Protein AF-X1G349-F1 (afdb_monomer)

Nearest PDB structures (f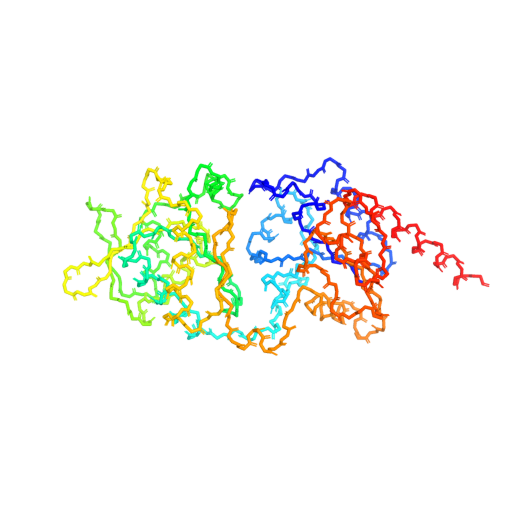oldseek):
  2rav-assembly1_A  TM=6.362E-01  e=3.712E-08  Bacteroides thetaiotaomicron VPI-5482
  1ymq-assembly1_A  TM=6.116E-01  e=2.722E-08  Bacteroides thetaiotaomicron VPI-5482
  5gvx-assembly1_A  TM=6.116E-01  e=2.538E-07  Mycobacterium tuberculosis H37Rv
  5dx9-assembly1_A  TM=6.068E-01  e=4.645E-05  Cryptococcus neoformans
  2i54-assembly1_A  TM=5.111E-01  e=1.949E-05  Leishmania mexicana

Secondary structure (DSSP, 8-state):
-EEE-SBTTTB-TT-TT--BPTTHHHHHHHHHTSTT--EEEE-SS-HHHHHHIIIIIS--TTSEEEEGGGTEEEETTEEEESSPP-HHHHHHHHHHHHHHHHHHT--EEEE-SS-SSEEEEEE--STT-GGGTSTTTTTTPPPHHHHHHHHHTTS--EEETTTTEEEE--SHHHHHHHHHIIIIISTT--BEEEEPGGG-EEEE--TT------HHHHHHHHHHHHHHHT-EEEEETTTEEEEE-HHHHHTT--HHHHHHHHHHHHTTT----EEEEESSGGGS-S-GGGEEEEEBTTSHHHHHHHHTT--B--BSSHHHHHHHHHHHHHHHHHHHT-

Sequence (338 aa):
VVGLDVNGPIVACDDAGLMPFPGAIESIENLMNTDGIEVTLMTGWDLSTMGFFKRNKLKLPQIGIVGEYGMVYERAGNFRYLYPYREEERLEFMYGVLKVSAEMDVKVAFQGNYSPGSGAIYAEGDEHGQLLSHALVKDRRPTMKQLYEAAAEKSDIELTEDEGKIIFENKPENLKGLAEALFKTHPLISVRVKKEDDGKLSMYIDPNDKPDFDFEKVKEFAKLAGEQIGRKALPYEDHGVDLISKEAEEGNYSKDAGLREYGKDAFANKPFISAIVGDKGSDIPKTIKETIMFPLRDSDAERIADEKSIPSVPVNDVRDFALALAEAHRIKAQQNAL

Foldseek 3Di:
DEEEEQDQFFADVLQLQSAGDPCLLVLQVLQCPFPPGAAAYFYLFAPVLVCCCCCPRSVNNQHKYQYNQLQWIDHPNDIDGVADDDLVLLLLLVLLLLVLLQVLQWKWAWTYQGHSQKIFIQRDADPSACLCSRNLNPVPADFLVVLCVQQVVQADWDAPPVVRKIKAASDSSHVNSNSCSRRPVRHSQIKGWHQDPPRIIIIHRPPVPHHPAAQVNLVVSQVSSCVRSVFRWDADRNGGIMTGHPCNVVVPRGSQVSVVVVVCVVVVNDDAAYEYEEQAPRRAHPDLPRYEYAYEPPGNNVVVCVVVVRHYDYDNHSNRVSVVVSVVSVVVVVVVVD

Radius of gyration: 20.91 Å; Cα contacts (8 Å, |Δi|>4): 714; chains: 1; bounding box: 52×37×70 Å

Organism: NCBI:txid412755

pLDDT: mean 87.37, std 9.56, range [40.56, 97.44]

Solvent-accessible surface area (backbone atoms only — not comparable to full-atom values): 17441 Å² total; per-residue (Å²): 54,37,32,35,25,48,54,48,36,34,17,55,75,85,44,49,60,53,58,65,45,91,60,34,55,62,27,50,51,52,39,57,71,36,89,93,47,46,52,26,42,32,33,66,54,30,57,67,60,50,54,46,41,29,51,70,61,60,62,41,74,79,55,26,38,21,17,47,38,11,26,31,35,38,52,94,91,42,79,47,64,73,44,77,72,45,70,66,58,40,42,52,49,50,52,38,47,53,51,47,24,29,74,69,70,35,44,39,15,47,40,42,58,72,37,51,44,43,37,36,29,36,44,53,21,38,97,71,49,44,58,67,56,16,64,73,30,44,100,55,72,74,53,61,66,57,50,45,62,56,12,49,83,50,22,73,62,47,75,42,77,94,77,53,34,40,40,32,57,92,44,68,64,33,38,50,8,46,48,47,18,37,37,65,77,42,43,53,52,52,32,35,31,38,76,43,84,93,76,27,35,34,36,31,65,60,91,74,69,76,55,85,27,46,63,65,53,35,43,52,49,24,50,53,40,16,67,73,59,65,24,54,51,47,61,45,80,75,61,14,28,38,37,31,30,61,64,40,62,72,66,62,61,25,36,53,55,24,47,48,56,52,34,33,62,74,49,73,69,48,93,74,55,39,37,37,37,27,31,43,68,76,59,58,63,85,56,62,93,52,38,44,38,30,18,24,62,98,24,55,21,35,55,52,28,60,78,67,70,47,71,64,51,75,25,82,33,45,43,58,47,28,53,53,51,49,51,52,50,52,53,52,53,53,63,73,74,108

Mean predicted aligned error: 5.74 Å

Structure (mmCIF, N/CA/C/O backbone):
data_AF-X1G349-F1
#
_entry.id   AF-X1G349-F1
#
loop_
_atom_site.group_PDB
_atom_site.id
_atom_site.type_symbol
_atom_site.label_atom_id
_atom_site.label_alt_id
_atom_site.label_comp_id
_atom_site.label_asym_id
_atom_site.label_entity_id
_atom_site.label_seq_id
_atom_site.pdbx_PDB_ins_code
_atom_site.Cartn_x
_atom_site.Cartn_y
_atom_site.Cartn_z
_atom_site.occupancy
_atom_site.B_iso_or_equiv
_atom_site.auth_seq_id
_atom_site.auth_comp_id
_atom_site.auth_asym_id
_atom_site.auth_atom_id
_atom_site.pdbx_PDB_model_num
ATOM 1 N N . VAL A 1 1 ? 8.949 -5.512 -19.153 1.00 94.25 1 VAL A N 1
ATOM 2 C CA . VAL A 1 1 ? 8.113 -4.795 -18.160 1.00 94.25 1 VAL A CA 1
ATOM 3 C C . VAL A 1 1 ? 9.024 -4.019 -17.225 1.00 94.25 1 VAL A C 1
ATOM 5 O O . VAL A 1 1 ? 10.116 -4.495 -16.939 1.00 94.25 1 VAL A O 1
ATOM 8 N N . VAL A 1 2 ? 8.610 -2.837 -16.788 1.00 95.31 2 VAL A N 1
ATOM 9 C CA . VAL A 1 2 ? 9.359 -1.948 -15.899 1.00 95.31 2 VAL A CA 1
ATOM 10 C C . VAL A 1 2 ? 8.547 -1.723 -14.631 1.00 95.31 2 VAL A C 1
ATOM 12 O O . VAL A 1 2 ? 7.436 -1.203 -14.716 1.00 95.31 2 VAL A O 1
ATOM 15 N N . GLY A 1 3 ? 9.094 -2.112 -13.482 1.00 96.00 3 GLY A N 1
ATOM 16 C CA . GLY A 1 3 ? 8.551 -1.816 -12.161 1.00 96.00 3 GLY A CA 1
ATOM 17 C C . GLY A 1 3 ? 9.315 -0.665 -11.524 1.00 96.00 3 GLY A C 1
ATOM 18 O O . GLY A 1 3 ? 10.524 -0.763 -11.322 1.00 96.00 3 GLY A O 1
ATOM 19 N N . LEU A 1 4 ? 8.610 0.422 -11.228 1.00 95.75 4 LEU A N 1
ATOM 20 C CA . LEU A 1 4 ? 9.174 1.600 -10.581 1.00 95.75 4 LEU A CA 1
ATOM 21 C C . LEU A 1 4 ? 8.728 1.633 -9.124 1.00 95.75 4 LEU A C 1
ATOM 23 O O . LEU A 1 4 ? 7.533 1.830 -8.874 1.00 95.75 4 LEU A O 1
ATOM 27 N N . ASP A 1 5 ? 9.652 1.469 -8.176 1.00 93.75 5 ASP A N 1
ATOM 28 C CA . ASP A 1 5 ? 9.341 1.874 -6.809 1.00 93.75 5 ASP A CA 1
ATOM 29 C C . ASP A 1 5 ? 9.088 3.386 -6.748 1.00 93.75 5 ASP A C 1
ATOM 31 O O . ASP A 1 5 ? 9.531 4.165 -7.599 1.00 93.75 5 ASP A O 1
ATOM 35 N N . VAL A 1 6 ? 8.268 3.782 -5.783 1.00 92.50 6 VAL A N 1
ATOM 36 C CA . VAL A 1 6 ? 7.785 5.151 -5.649 1.00 92.50 6 VAL A CA 1
ATOM 37 C C . VAL A 1 6 ? 8.718 5.942 -4.743 1.00 92.50 6 VAL A C 1
ATOM 39 O O 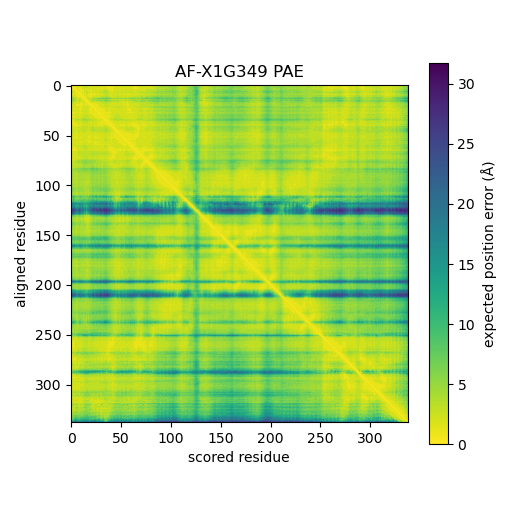. VAL A 1 6 ? 9.181 7.010 -5.152 1.00 92.50 6 VAL A O 1
ATOM 42 N N . ASN A 1 7 ? 9.006 5.422 -3.548 1.00 88.81 7 ASN A N 1
ATOM 43 C CA . ASN A 1 7 ? 9.795 6.105 -2.530 1.00 88.81 7 ASN A CA 1
ATOM 44 C C . ASN A 1 7 ? 11.278 5.938 -2.839 1.00 88.81 7 ASN A C 1
ATOM 46 O O . ASN A 1 7 ? 11.783 4.832 -2.903 1.00 88.81 7 ASN A O 1
ATOM 50 N N . GLY A 1 8 ? 11.981 7.046 -3.030 1.00 89.56 8 GLY A N 1
ATOM 51 C CA . GLY A 1 8 ? 13.362 7.065 -3.488 1.00 89.56 8 GLY A CA 1
ATOM 52 C C . GLY A 1 8 ? 13.464 7.350 -4.990 1.00 89.56 8 GLY A C 1
ATOM 53 O O . GLY A 1 8 ? 14.020 8.386 -5.340 1.00 89.56 8 GLY A O 1
ATOM 54 N N . PRO A 1 9 ? 12.963 6.497 -5.912 1.00 91.81 9 PRO A N 1
ATOM 55 C CA . PRO A 1 9 ? 13.156 6.743 -7.342 1.00 91.81 9 PRO A CA 1
ATOM 56 C C . PRO A 1 9 ? 12.318 7.886 -7.916 1.00 91.81 9 PRO A C 1
ATOM 58 O O . PRO A 1 9 ? 12.778 8.575 -8.828 1.00 91.81 9 PRO A O 1
ATOM 61 N N . ILE A 1 10 ? 11.084 8.070 -7.435 1.00 95.25 10 ILE A N 1
ATOM 62 C CA . ILE A 1 10 ? 10.134 9.045 -7.994 1.00 95.25 10 ILE A CA 1
ATOM 63 C C . ILE A 1 10 ? 9.889 10.198 -7.020 1.00 95.25 10 ILE A C 1
ATOM 65 O O . ILE A 1 10 ? 9.842 11.350 -7.452 1.00 95.25 10 ILE A O 1
ATOM 69 N N . VAL A 1 11 ? 9.710 9.891 -5.736 1.00 92.38 11 VAL A N 1
ATOM 70 C CA . VAL A 1 11 ? 9.469 10.854 -4.648 1.00 92.38 11 VAL A CA 1
ATOM 71 C C . VAL A 1 11 ? 10.521 10.666 -3.556 1.00 92.38 11 VAL A C 1
ATOM 73 O O . VAL A 1 11 ? 11.130 9.603 -3.481 1.00 92.38 11 VAL A O 1
ATOM 76 N N . ALA A 1 12 ? 10.732 11.649 -2.682 1.00 88.00 12 ALA A N 1
ATOM 77 C CA . ALA A 1 12 ? 11.616 11.454 -1.530 1.00 88.00 12 ALA A CA 1
ATOM 78 C C . ALA A 1 12 ? 11.055 10.383 -0.572 1.00 88.00 12 ALA A C 1
ATOM 80 O O . ALA A 1 12 ? 9.838 10.234 -0.441 1.00 88.00 12 ALA A O 1
ATOM 81 N N . CYS A 1 13 ? 11.929 9.615 0.085 1.00 81.19 13 CYS A N 1
ATOM 82 C CA . CYS A 1 13 ? 11.510 8.512 0.958 1.00 81.19 13 CYS A CA 1
ATOM 83 C C . CYS A 1 13 ? 10.630 8.979 2.133 1.00 81.19 13 CYS A C 1
ATOM 85 O O . CYS A 1 13 ? 9.753 8.237 2.556 1.00 81.19 13 CYS A O 1
ATOM 87 N N . ASP A 1 14 ? 10.825 10.209 2.608 1.00 76.62 14 ASP A N 1
ATOM 88 C CA . ASP A 1 14 ? 10.124 10.840 3.732 1.00 76.62 14 ASP A CA 1
ATOM 89 C C . ASP A 1 14 ? 8.955 11.758 3.312 1.00 76.62 14 ASP A C 1
ATOM 91 O O . ASP A 1 14 ? 8.317 12.393 4.157 1.00 76.62 14 ASP A O 1
ATOM 95 N N . ASP A 1 15 ? 8.642 11.840 2.013 1.00 83.31 15 ASP A N 1
ATOM 96 C CA . ASP A 1 15 ? 7.586 12.716 1.506 1.00 83.31 15 ASP A CA 1
ATOM 97 C C . ASP A 1 15 ? 6.218 12.020 1.453 1.00 83.31 15 ASP A C 1
ATOM 99 O O . ASP A 1 15 ? 5.786 11.481 0.427 1.00 83.31 15 ASP A O 1
ATOM 103 N N . ALA A 1 16 ? 5.469 12.123 2.553 1.00 79.88 16 ALA A N 1
ATOM 104 C CA . ALA A 1 16 ? 4.082 11.658 2.630 1.00 79.88 16 ALA A CA 1
ATOM 105 C C . ALA A 1 16 ? 3.130 12.407 1.669 1.00 79.88 16 ALA A C 1
ATOM 107 O O . ALA A 1 16 ? 2.034 11.931 1.346 1.00 79.88 16 ALA A O 1
ATOM 108 N N . GLY A 1 17 ? 3.539 13.582 1.182 1.00 84.19 17 GLY A N 1
ATOM 109 C CA . GLY A 1 17 ? 2.826 14.358 0.175 1.00 84.19 17 GLY A CA 1
ATOM 110 C C . GLY A 1 17 ? 2.932 13.779 -1.238 1.00 84.19 17 GLY A C 1
ATOM 111 O O . GLY A 1 17 ? 2.169 14.220 -2.114 1.00 84.19 17 GLY A O 1
ATOM 112 N N . LEU A 1 18 ? 3.816 12.797 -1.457 1.00 88.88 18 LEU A N 1
ATOM 113 C CA . LEU A 1 18 ? 4.072 12.129 -2.733 1.00 88.88 18 LEU A CA 1
ATOM 114 C C . LEU A 1 18 ? 4.323 13.135 -3.866 1.00 88.88 18 LEU A C 1
ATOM 116 O O . LEU A 1 18 ? 3.605 13.149 -4.872 1.00 88.88 18 LEU A O 1
ATOM 120 N N . MET A 1 19 ? 5.279 14.042 -3.677 1.00 93.06 19 MET A N 1
ATOM 121 C CA . MET A 1 19 ? 5.694 15.021 -4.673 1.00 93.06 19 MET A CA 1
ATOM 122 C C . MET A 1 19 ? 6.806 14.435 -5.556 1.00 93.06 19 MET A C 1
ATOM 124 O O . MET A 1 19 ? 7.900 14.162 -5.064 1.00 93.06 19 MET A O 1
ATOM 128 N N . PRO A 1 20 ? 6.564 14.243 -6.866 1.00 95.25 20 PRO A N 1
ATOM 129 C CA . PRO A 1 20 ? 7.594 13.741 -7.766 1.00 95.25 20 PRO A CA 1
ATOM 130 C C . PRO A 1 20 ? 8.777 14.704 -7.884 1.00 95.25 20 PRO A C 1
ATOM 132 O O . PRO A 1 20 ? 8.589 15.925 -7.912 1.00 95.25 20 PRO A O 1
ATOM 135 N N . PHE A 1 21 ? 9.986 14.164 -8.037 1.00 94.69 21 PHE A N 1
ATOM 136 C CA . PHE A 1 21 ? 11.151 14.970 -8.384 1.00 94.69 21 PHE A CA 1
ATOM 137 C C . PHE A 1 21 ? 10.962 15.682 -9.734 1.00 94.69 21 PHE A C 1
ATOM 139 O O . PHE A 1 21 ? 10.314 15.144 -10.640 1.00 94.69 21 PHE A O 1
ATOM 146 N N . PRO A 1 22 ? 11.560 16.873 -9.929 1.00 94.31 22 PRO A N 1
ATOM 147 C CA . PRO A 1 22 ? 11.523 17.555 -11.219 1.00 94.31 22 PRO A CA 1
ATOM 148 C C . PRO A 1 22 ? 12.045 16.665 -12.356 1.00 94.31 22 PRO A C 1
ATOM 150 O O . PRO A 1 22 ? 13.159 16.145 -12.272 1.00 94.31 22 PRO A O 1
ATOM 153 N N . GLY A 1 23 ? 11.269 16.515 -13.432 1.00 94.19 23 GLY A N 1
ATOM 154 C CA . GLY A 1 23 ? 11.619 15.676 -14.584 1.00 94.19 23 GLY A CA 1
ATOM 155 C C . GLY A 1 23 ? 11.178 14.210 -14.477 1.00 94.19 23 GLY A C 1
ATOM 156 O O . GLY A 1 23 ? 11.262 13.487 -15.466 1.00 94.19 23 GLY A O 1
ATOM 157 N N . ALA A 1 24 ? 10.719 13.745 -13.307 1.00 95.00 24 ALA A N 1
ATOM 158 C CA . ALA A 1 24 ? 10.319 12.349 -13.119 1.00 95.00 24 ALA A CA 1
ATOM 159 C C . ALA A 1 24 ? 9.122 11.966 -14.004 1.00 95.00 24 ALA A C 1
ATOM 161 O O . ALA A 1 24 ? 9.108 10.888 -14.595 1.00 95.00 24 ALA A O 1
ATOM 162 N N . ILE A 1 25 ? 8.133 12.858 -14.124 1.00 96.25 25 ILE A N 1
ATOM 163 C CA . ILE A 1 25 ? 6.916 12.615 -14.909 1.00 96.25 25 ILE A CA 1
ATOM 164 C C . ILE A 1 25 ? 7.274 12.470 -16.389 1.00 96.25 25 ILE A C 1
ATOM 166 O O . ILE A 1 25 ? 6.911 11.475 -17.009 1.00 96.25 25 ILE A O 1
ATOM 170 N N . GLU A 1 26 ? 8.056 13.406 -16.924 1.00 95.38 26 GLU A N 1
ATOM 171 C CA . GLU A 1 26 ? 8.492 13.430 -18.319 1.00 95.38 26 GLU A CA 1
ATOM 172 C C . GLU A 1 26 ? 9.323 12.186 -18.673 1.00 95.38 26 GLU A C 1
ATOM 174 O O . GLU A 1 26 ? 9.178 11.603 -19.749 1.00 95.38 26 GLU A O 1
ATOM 179 N N . SER A 1 27 ? 10.175 11.733 -17.750 1.00 94.31 27 SER A N 1
ATOM 180 C CA . SER A 1 27 ? 10.956 10.505 -17.910 1.00 94.31 27 SER A CA 1
ATOM 181 C C . SER A 1 27 ? 10.088 9.244 -17.931 1.00 94.31 27 SER A C 1
ATOM 183 O O . SER A 1 27 ? 10.317 8.357 -18.758 1.00 94.31 27 SER A O 1
ATOM 185 N N . ILE A 1 28 ? 9.075 9.162 -17.064 1.00 95.50 28 ILE A N 1
ATOM 186 C CA . ILE A 1 28 ? 8.127 8.041 -17.044 1.00 95.50 28 ILE A CA 1
ATOM 187 C C . ILE A 1 28 ? 7.275 8.041 -18.319 1.00 95.50 28 ILE A C 1
ATOM 189 O O . ILE A 1 28 ? 7.119 6.994 -18.947 1.00 95.50 28 ILE A O 1
ATOM 193 N N . GLU A 1 29 ? 6.779 9.202 -18.752 1.00 94.94 29 GLU A N 1
ATOM 194 C CA . GLU A 1 29 ? 6.048 9.349 -20.017 1.00 94.94 29 GLU A CA 1
ATOM 195 C C . GLU A 1 29 ? 6.878 8.879 -21.212 1.00 94.94 29 GLU A C 1
ATOM 197 O O . GLU A 1 29 ? 6.376 8.147 -22.066 1.00 94.94 29 GLU A O 1
ATOM 202 N N . ASN A 1 30 ? 8.161 9.245 -21.264 1.00 92.50 30 ASN A N 1
ATOM 203 C CA . ASN A 1 30 ? 9.062 8.801 -22.323 1.00 92.50 30 ASN A CA 1
ATOM 204 C C . ASN A 1 30 ? 9.200 7.267 -22.368 1.00 92.50 30 ASN A C 1
ATOM 206 O O . ASN A 1 30 ? 9.139 6.672 -23.446 1.00 92.50 30 ASN A O 1
ATOM 210 N N . LEU A 1 31 ? 9.324 6.610 -21.209 1.00 92.62 31 LEU A N 1
ATOM 211 C CA . LEU A 1 31 ? 9.345 5.145 -21.137 1.00 92.62 31 LEU A CA 1
ATOM 212 C C . LEU A 1 31 ? 8.036 4.525 -21.625 1.00 92.62 31 LEU A C 1
ATOM 214 O O . LEU A 1 31 ? 8.063 3.565 -22.387 1.00 92.62 31 LEU A O 1
ATOM 218 N N . MET A 1 32 ? 6.898 5.076 -21.202 1.00 93.12 32 MET A N 1
ATOM 219 C CA . MET A 1 32 ? 5.576 4.582 -21.593 1.00 93.12 32 MET A CA 1
ATOM 220 C C . MET A 1 32 ? 5.306 4.734 -23.092 1.00 93.12 32 MET A C 1
ATOM 222 O O . MET A 1 32 ? 4.576 3.931 -23.664 1.00 93.12 32 MET A O 1
ATOM 226 N N . ASN A 1 33 ? 5.901 5.743 -23.730 1.00 91.88 33 ASN A N 1
ATOM 227 C CA . ASN A 1 33 ? 5.790 5.982 -25.168 1.00 91.88 33 ASN A CA 1
ATOM 228 C C . ASN A 1 33 ? 6.810 5.183 -26.002 1.00 91.88 33 ASN A C 1
ATOM 230 O O . ASN A 1 33 ? 6.837 5.319 -27.224 1.00 91.88 33 ASN A O 1
ATOM 234 N N . THR A 1 34 ? 7.662 4.370 -25.371 1.00 90.69 34 THR A N 1
ATOM 235 C CA . THR A 1 34 ? 8.626 3.524 -26.081 1.00 90.69 34 THR A CA 1
ATOM 236 C C . THR A 1 34 ? 7.990 2.179 -26.437 1.00 90.69 34 THR A C 1
ATOM 238 O O . THR A 1 34 ? 7.624 1.399 -25.557 1.00 90.69 34 THR A O 1
ATOM 241 N N . ASP A 1 35 ? 7.901 1.882 -27.736 1.00 89.12 35 ASP A N 1
ATOM 242 C CA . ASP A 1 35 ? 7.336 0.627 -28.242 1.00 89.12 35 ASP A CA 1
ATOM 243 C C . ASP A 1 35 ? 7.996 -0.606 -27.607 1.00 89.12 35 ASP A C 1
ATOM 245 O O . ASP A 1 35 ? 9.215 -0.770 -27.635 1.00 89.12 35 ASP A O 1
ATOM 249 N N . GLY A 1 36 ? 7.170 -1.513 -27.079 1.00 89.38 36 GLY A N 1
ATOM 250 C CA . GLY A 1 36 ? 7.628 -2.745 -26.428 1.00 89.38 36 GLY A CA 1
ATOM 251 C C . GLY A 1 36 ? 7.935 -2.604 -24.934 1.00 89.38 36 GLY A C 1
ATOM 252 O O . GLY A 1 36 ? 8.233 -3.611 -24.285 1.00 89.38 36 GLY A O 1
ATOM 253 N N . ILE A 1 37 ? 7.807 -1.401 -24.366 1.00 92.94 37 ILE A N 1
ATOM 254 C CA . ILE A 1 37 ? 7.935 -1.159 -22.928 1.00 92.94 37 ILE A CA 1
ATOM 255 C C . ILE A 1 37 ? 6.552 -1.033 -22.289 1.00 92.94 37 ILE A C 1
ATOM 257 O O . ILE A 1 37 ? 5.669 -0.332 -22.764 1.00 92.94 37 ILE A O 1
ATOM 261 N N . GLU A 1 38 ? 6.385 -1.724 -21.167 1.00 95.31 38 GLU A N 1
ATOM 262 C CA . GLU A 1 38 ? 5.204 -1.655 -20.309 1.00 95.31 38 GLU A CA 1
ATOM 263 C C . GLU A 1 38 ? 5.673 -1.215 -18.927 1.00 95.31 38 GLU A C 1
ATOM 265 O O . GLU A 1 38 ? 6.565 -1.859 -18.364 1.00 95.31 38 GLU A O 1
ATOM 270 N N . VAL A 1 39 ? 5.107 -0.123 -18.411 1.00 96.06 39 VAL A N 1
ATOM 271 C CA . VAL A 1 39 ? 5.539 0.533 -17.168 1.00 96.06 39 VAL A CA 1
ATOM 272 C C . VAL A 1 39 ? 4.453 0.404 -16.104 1.00 96.06 39 VAL A C 1
ATOM 274 O O . VAL A 1 39 ? 3.273 0.642 -16.366 1.00 96.06 39 VAL A O 1
ATOM 277 N N . THR A 1 40 ? 4.861 0.058 -14.889 1.00 97.44 40 THR A N 1
ATOM 278 C CA . THR A 1 40 ? 3.999 0.005 -13.710 1.00 97.44 40 THR A CA 1
ATOM 279 C C . THR A 1 40 ? 4.701 0.634 -12.515 1.00 97.44 40 THR A C 1
ATOM 281 O O . THR A 1 40 ? 5.916 0.507 -12.355 1.00 97.44 40 THR A O 1
ATOM 284 N N . LEU A 1 41 ? 3.926 1.271 -11.640 1.00 97.19 41 LEU A N 1
ATOM 285 C CA . LEU A 1 41 ? 4.365 1.507 -10.267 1.00 97.19 41 LEU A CA 1
ATOM 286 C C . LEU A 1 41 ? 4.468 0.155 -9.556 1.00 97.19 41 LEU A C 1
ATOM 288 O O . LEU A 1 41 ? 3.672 -0.743 -9.838 1.00 97.19 41 LEU A O 1
ATOM 292 N N . MET A 1 42 ? 5.435 -0.009 -8.665 1.00 94.56 42 MET A N 1
ATOM 293 C CA . MET A 1 42 ? 5.693 -1.258 -7.959 1.00 94.56 42 MET A CA 1
ATOM 294 C C . MET A 1 42 ? 6.047 -0.952 -6.507 1.00 94.56 42 MET A C 1
ATOM 296 O O . MET A 1 42 ? 7.156 -0.532 -6.231 1.00 94.56 42 MET A O 1
ATOM 300 N N . THR A 1 43 ? 5.118 -1.146 -5.574 1.00 90.50 43 THR A N 1
ATOM 301 C CA . THR A 1 43 ? 5.249 -0.593 -4.219 1.00 90.50 43 THR A CA 1
ATOM 302 C C . THR A 1 43 ? 4.653 -1.496 -3.134 1.00 90.50 43 THR A C 1
ATOM 304 O O . THR A 1 43 ? 3.876 -2.413 -3.409 1.00 90.50 43 THR A O 1
ATOM 307 N N . GLY A 1 44 ? 5.043 -1.249 -1.879 1.00 86.38 44 GLY A N 1
ATOM 308 C CA . GLY A 1 44 ? 4.396 -1.826 -0.695 1.00 86.38 44 GLY A CA 1
ATOM 309 C C . GLY A 1 44 ? 3.048 -1.169 -0.383 1.00 86.38 44 GLY A C 1
ATOM 310 O O . GLY A 1 44 ? 2.196 -1.784 0.247 1.00 86.38 44 GLY A O 1
ATOM 311 N N . TRP A 1 45 ? 2.829 0.045 -0.888 1.00 86.94 45 TRP A N 1
ATOM 312 C CA . TRP A 1 45 ? 1.651 0.849 -0.594 1.00 86.94 45 TRP A CA 1
ATOM 313 C C . TRP A 1 45 ? 0.363 0.270 -1.183 1.00 86.94 45 TRP A C 1
ATOM 315 O O . TRP A 1 45 ? 0.362 -0.480 -2.167 1.00 86.94 45 TRP A O 1
ATOM 325 N N . ASP A 1 46 ? -0.759 0.677 -0.594 1.00 86.88 46 ASP A N 1
ATOM 326 C CA . ASP A 1 46 ? -2.094 0.304 -1.039 1.00 86.88 46 ASP A CA 1
ATOM 327 C C . ASP A 1 46 ? -2.470 0.925 -2.399 1.00 86.88 46 ASP A C 1
ATOM 329 O O . ASP A 1 46 ? -1.990 1.988 -2.818 1.00 86.88 46 ASP A O 1
ATOM 333 N N . LEU A 1 47 ? -3.403 0.272 -3.093 1.00 89.56 47 LEU A N 1
ATOM 334 C CA . LEU A 1 47 ? -3.808 0.678 -4.442 1.00 89.56 47 LEU A CA 1
ATOM 335 C C . LEU A 1 47 ? -4.639 1.965 -4.469 1.00 89.56 47 LEU A C 1
ATOM 337 O O . LEU A 1 47 ? -4.702 2.614 -5.515 1.00 89.56 47 LEU A O 1
ATOM 341 N N . SER A 1 48 ? -5.272 2.366 -3.362 1.00 89.31 48 SER A N 1
ATOM 342 C CA . SER A 1 48 ? -6.013 3.633 -3.318 1.00 89.31 48 SER A CA 1
ATOM 343 C C . SER A 1 48 ? -5.043 4.807 -3.312 1.00 89.31 48 SER A C 1
ATOM 345 O O . SER A 1 48 ? -5.244 5.760 -4.074 1.00 89.31 48 SER A O 1
ATOM 347 N N . THR A 1 49 ? -3.958 4.711 -2.539 1.00 90.06 49 THR A N 1
ATOM 348 C CA . THR A 1 49 ? -2.893 5.716 -2.548 1.00 90.06 49 THR A CA 1
ATOM 349 C C . THR A 1 49 ? -2.252 5.781 -3.923 1.00 90.06 49 THR A C 1
ATOM 351 O O . THR A 1 49 ? -2.168 6.862 -4.509 1.00 90.06 49 THR A O 1
ATOM 354 N N . MET A 1 50 ? -1.891 4.640 -4.508 1.00 93.31 50 MET A N 1
ATOM 355 C CA . MET A 1 50 ? -1.274 4.626 -5.836 1.00 93.31 50 MET A CA 1
ATOM 356 C C . MET A 1 50 ? -2.220 5.105 -6.938 1.00 93.31 50 MET A C 1
ATOM 358 O O . MET A 1 50 ? -1.813 5.842 -7.838 1.00 93.31 50 MET A O 1
ATOM 362 N N . GLY A 1 51 ? -3.510 4.785 -6.834 1.00 93.25 51 GLY A N 1
ATOM 363 C CA . GLY A 1 51 ? -4.547 5.316 -7.709 1.00 93.25 51 GLY A CA 1
ATOM 364 C C . GLY A 1 51 ? -4.658 6.839 -7.619 1.00 93.25 51 GLY A C 1
ATOM 365 O O . GLY A 1 51 ? -4.789 7.515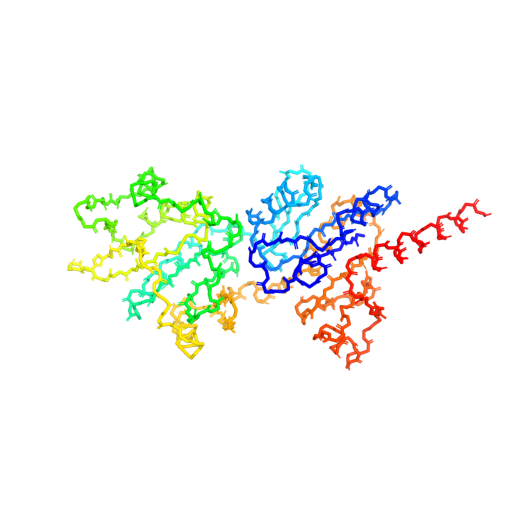 -8.644 1.00 93.25 51 GLY A O 1
ATOM 366 N N . PHE A 1 52 ? -4.584 7.402 -6.411 1.00 92.69 52 PHE A N 1
ATOM 367 C CA . PHE A 1 52 ? -4.530 8.848 -6.216 1.00 92.69 52 PHE A CA 1
ATOM 368 C C . PHE A 1 52 ? -3.248 9.449 -6.798 1.00 92.69 52 PHE A C 1
ATOM 370 O O . PHE A 1 52 ? -3.340 10.416 -7.559 1.00 92.69 52 PHE A O 1
ATOM 377 N N . PHE A 1 53 ? -2.090 8.867 -6.487 1.00 94.69 53 PHE A N 1
ATOM 378 C CA . PHE A 1 53 ? -0.778 9.320 -6.938 1.00 94.69 53 PHE A CA 1
ATOM 379 C C . PHE A 1 53 ? -0.717 9.394 -8.466 1.00 94.69 53 PHE A C 1
ATOM 381 O O . PHE A 1 53 ? -0.466 10.468 -9.020 1.00 94.69 53 PHE A O 1
ATOM 388 N N . LYS A 1 54 ? -1.082 8.313 -9.170 1.00 95.50 54 LYS A N 1
ATOM 389 C CA . LYS A 1 54 ? -1.035 8.310 -10.636 1.00 95.50 54 LYS A CA 1
ATOM 390 C C . LYS A 1 54 ? -1.988 9.315 -11.281 1.00 95.50 54 LYS A C 1
ATOM 392 O O . LYS A 1 54 ? -1.631 9.938 -12.273 1.00 95.50 54 LYS A O 1
ATOM 397 N N . ARG A 1 55 ? -3.183 9.528 -10.713 1.00 95.19 55 ARG A N 1
ATOM 398 C CA . ARG A 1 55 ? -4.185 10.454 -11.277 1.00 95.19 55 ARG A CA 1
ATOM 399 C C . ARG A 1 55 ? -3.893 11.923 -10.978 1.00 95.19 55 ARG A C 1
ATOM 401 O O . ARG A 1 55 ? -4.167 12.770 -11.819 1.00 95.19 55 ARG A O 1
ATOM 408 N N . ASN A 1 56 ? -3.373 12.230 -9.791 1.00 94.00 56 ASN A N 1
ATOM 409 C CA . ASN A 1 56 ? -3.314 13.606 -9.287 1.00 94.00 56 ASN A CA 1
ATOM 410 C C . ASN A 1 56 ? -1.893 14.167 -9.216 1.00 94.00 56 ASN A C 1
ATOM 412 O O . ASN A 1 56 ? -1.716 15.370 -9.394 1.00 94.00 56 ASN A O 1
ATOM 416 N N . LYS A 1 57 ? -0.896 13.317 -8.945 1.00 94.75 57 LYS A N 1
ATOM 417 C CA . LYS A 1 57 ? 0.502 13.730 -8.778 1.00 94.75 57 LYS A CA 1
ATOM 418 C C . LYS A 1 57 ? 1.292 13.505 -10.060 1.00 94.75 57 LYS A C 1
ATOM 420 O O . LYS A 1 57 ? 1.832 14.464 -10.594 1.00 94.75 57 LYS A O 1
ATOM 425 N N . LEU A 1 58 ? 1.264 12.284 -10.600 1.00 95.69 58 LEU A N 1
ATOM 426 C CA . LEU A 1 58 ? 1.898 11.984 -11.889 1.00 95.69 58 LEU A CA 1
ATOM 427 C C . LEU A 1 58 ? 1.071 12.470 -13.082 1.00 95.69 58 LEU A C 1
ATOM 429 O O . LEU A 1 58 ? 1.637 12.821 -14.104 1.00 95.69 58 LEU A O 1
ATOM 433 N N . LYS A 1 59 ? -0.264 12.496 -12.954 1.00 96.00 59 LYS A N 1
ATOM 434 C CA . LYS A 1 59 ? -1.211 12.753 -14.060 1.00 96.00 59 LYS A CA 1
ATOM 435 C C . LYS A 1 59 ? -1.075 11.755 -15.224 1.00 96.00 59 LYS A C 1
ATOM 437 O O . LYS A 1 59 ? -1.373 12.081 -16.366 1.00 96.00 59 LYS A O 1
ATOM 442 N N . LEU A 1 60 ? -0.714 10.514 -14.896 1.00 95.19 60 LEU A N 1
ATOM 443 C CA . LEU A 1 60 ? -0.566 9.375 -15.805 1.00 95.19 60 LEU A CA 1
ATOM 444 C C . LEU A 1 60 ? -1.579 8.281 -15.438 1.00 95.19 60 LEU A C 1
ATOM 446 O O . LEU A 1 60 ? -1.204 7.253 -14.876 1.00 95.19 60 LEU A O 1
ATOM 450 N N . PRO A 1 61 ? -2.889 8.469 -15.687 1.00 94.75 61 PRO A N 1
ATOM 451 C CA . PRO A 1 61 ? -3.917 7.511 -15.266 1.00 94.75 61 PRO A CA 1
ATOM 452 C C . PRO A 1 61 ? -3.747 6.105 -15.867 1.00 94.75 61 PRO A C 1
ATOM 454 O O . PRO A 1 61 ? -4.264 5.137 -15.307 1.00 94.75 61 PRO A O 1
ATOM 457 N N . GLN A 1 62 ? -3.029 5.993 -16.982 1.00 93.56 62 GLN A N 1
ATOM 458 C CA . GLN A 1 62 ? -2.798 4.769 -17.738 1.00 93.56 62 GLN A CA 1
ATOM 459 C C . GLN A 1 62 ? -1.621 3.919 -17.230 1.00 93.56 62 GLN A C 1
ATOM 461 O O . GLN A 1 62 ? -1.508 2.773 -17.653 1.00 93.56 62 GLN A O 1
ATOM 466 N N . ILE A 1 63 ? -0.771 4.432 -16.326 1.00 95.50 63 ILE A N 1
ATOM 467 C CA . ILE A 1 63 ? 0.297 3.618 -15.721 1.00 95.50 63 ILE A CA 1
ATOM 468 C C . ILE A 1 63 ? -0.307 2.503 -14.855 1.00 95.50 63 ILE A C 1
ATOM 470 O O . ILE A 1 63 ? -1.284 2.733 -14.126 1.00 95.50 63 ILE A O 1
ATOM 474 N N . GLY A 1 64 ? 0.261 1.299 -14.951 1.00 96.88 64 GLY A N 1
ATOM 475 C CA . GLY A 1 64 ? -0.118 0.167 -14.108 1.00 96.88 64 GLY A CA 1
ATOM 476 C C . GLY A 1 64 ? 0.281 0.368 -12.647 1.00 96.88 64 GLY A C 1
ATOM 477 O O . GLY A 1 64 ? 1.089 1.245 -12.320 1.00 96.88 64 GLY A O 1
ATOM 478 N N . ILE A 1 65 ? -0.282 -0.455 -11.764 1.00 97.31 65 ILE A N 1
ATOM 479 C CA . ILE A 1 65 ? 0.096 -0.497 -10.348 1.00 97.31 65 ILE A CA 1
ATOM 480 C C . ILE A 1 65 ? 0.284 -1.953 -9.936 1.00 97.31 65 ILE A C 1
ATOM 482 O O . ILE A 1 65 ? -0.632 -2.749 -10.080 1.00 97.31 65 ILE A O 1
ATOM 486 N N . VAL A 1 66 ? 1.426 -2.280 -9.347 1.00 95.94 66 VAL A N 1
ATOM 487 C CA . VAL A 1 66 ? 1.662 -3.478 -8.541 1.00 95.94 66 VAL A CA 1
ATOM 488 C C . VAL A 1 66 ? 1.811 -2.978 -7.109 1.00 95.94 66 VAL A C 1
ATOM 490 O O . VAL A 1 66 ? 2.765 -2.265 -6.806 1.00 95.94 66 VAL A O 1
ATOM 493 N N . GLY A 1 67 ? 0.846 -3.277 -6.245 1.00 92.12 67 GLY A N 1
ATOM 494 C CA . GLY A 1 67 ? 0.804 -2.732 -4.886 1.00 92.12 67 GLY A CA 1
ATOM 495 C C . GLY A 1 67 ? 0.697 -3.814 -3.823 1.00 92.12 67 GLY A C 1
ATOM 496 O O . GLY A 1 67 ? 0.644 -5.006 -4.138 1.00 92.12 67 GLY A O 1
ATOM 497 N N . GLU A 1 68 ? 0.673 -3.384 -2.562 1.00 89.31 68 GLU A N 1
ATOM 498 C CA . GLU A 1 68 ? 0.500 -4.252 -1.390 1.00 89.31 68 GLU A CA 1
ATOM 499 C C . GLU A 1 68 ? 1.486 -5.431 -1.417 1.00 89.31 68 GLU A C 1
ATOM 501 O O . GLU A 1 68 ? 1.112 -6.603 -1.377 1.00 89.31 68 GLU A O 1
ATOM 506 N N . TYR A 1 69 ? 2.771 -5.105 -1.588 1.00 87.25 69 TYR A N 1
ATOM 507 C CA . TYR A 1 69 ? 3.877 -6.065 -1.687 1.00 87.25 69 TYR A CA 1
ATOM 508 C C . TYR A 1 69 ? 3.762 -7.059 -2.854 1.00 87.25 69 TYR A C 1
ATOM 510 O O . TYR A 1 69 ? 4.326 -8.154 -2.814 1.00 87.25 69 TYR A O 1
ATOM 518 N N . GLY A 1 70 ? 3.061 -6.667 -3.920 1.00 90.94 70 GLY A N 1
ATOM 519 C CA . GLY A 1 70 ? 2.855 -7.481 -5.117 1.00 90.94 70 GLY A CA 1
ATOM 520 C C . GLY A 1 70 ? 1.742 -8.517 -4.985 1.00 90.94 70 GLY A C 1
ATOM 521 O O . GLY A 1 70 ? 1.656 -9.423 -5.808 1.00 90.94 70 GLY A O 1
ATOM 522 N N . MET A 1 71 ? 0.880 -8.398 -3.974 1.00 91.69 71 MET A N 1
ATOM 523 C CA . MET A 1 71 ? -0.266 -9.293 -3.789 1.00 91.69 71 MET A CA 1
ATOM 524 C C . MET A 1 71 ? -1.428 -8.990 -4.738 1.00 91.69 71 MET A C 1
ATOM 526 O O . MET A 1 71 ? -2.287 -9.843 -4.967 1.00 91.69 71 MET A O 1
ATOM 530 N N . VAL A 1 72 ? -1.462 -7.786 -5.301 1.00 92.94 72 VAL A N 1
ATOM 531 C CA . VAL A 1 72 ? -2.499 -7.330 -6.223 1.00 92.94 72 VAL A CA 1
ATOM 532 C C . VAL A 1 72 ? -1.885 -6.365 -7.233 1.00 92.94 72 VAL A C 1
ATOM 534 O O . VAL A 1 72 ? -0.969 -5.599 -6.918 1.00 92.94 72 VAL A O 1
ATOM 537 N N . TYR A 1 73 ? -2.391 -6.395 -8.462 1.00 95.50 73 TYR A N 1
ATOM 538 C CA . TYR A 1 73 ? -2.057 -5.394 -9.466 1.00 95.50 73 TYR A CA 1
ATOM 539 C C . TYR A 1 73 ? -3.286 -4.879 -10.203 1.00 95.50 73 TYR A C 1
ATOM 541 O O . TYR A 1 73 ? -4.317 -5.545 -10.299 1.00 95.50 73 TYR A O 1
ATOM 549 N N . GLU A 1 74 ? -3.159 -3.673 -10.739 1.00 95.62 74 GLU A N 1
ATOM 550 C CA . GLU A 1 74 ? -4.119 -3.036 -11.621 1.00 95.62 74 GLU A CA 1
ATOM 551 C C . GLU A 1 74 ? -3.485 -2.805 -12.991 1.00 95.62 74 GLU A C 1
ATOM 553 O O . GLU A 1 74 ? -2.398 -2.230 -13.104 1.00 95.62 74 GLU A O 1
ATOM 558 N N . ARG A 1 75 ? -4.188 -3.245 -14.039 1.00 94.62 75 ARG A N 1
ATOM 559 C CA . ARG A 1 75 ? -3.831 -2.979 -15.433 1.00 94.62 75 ARG A CA 1
ATOM 560 C C . ARG A 1 75 ? -5.075 -2.627 -16.235 1.00 94.62 75 ARG A C 1
ATOM 562 O O . ARG A 1 75 ? -6.046 -3.386 -16.255 1.00 94.62 75 ARG A O 1
ATOM 569 N N . ALA A 1 76 ? -5.019 -1.508 -16.956 1.00 89.69 76 ALA A N 1
ATOM 570 C CA . ALA A 1 76 ? -6.103 -1.036 -17.819 1.00 89.69 76 ALA A CA 1
ATOM 571 C C . ALA A 1 76 ? -7.466 -0.965 -17.094 1.00 89.69 76 ALA A C 1
ATOM 573 O O . ALA A 1 76 ? -8.495 -1.356 -17.643 1.00 89.69 76 ALA A O 1
ATOM 574 N N . GLY A 1 77 ? -7.462 -0.513 -15.838 1.00 88.69 77 GLY A N 1
ATOM 575 C CA . GLY A 1 77 ? -8.642 -0.386 -14.985 1.00 88.69 77 GLY A CA 1
ATOM 576 C C . GLY A 1 77 ? -9.123 -1.689 -14.344 1.00 88.69 77 GLY A C 1
ATOM 577 O O . GLY A 1 77 ? -10.115 -1.661 -13.620 1.00 88.69 77 GLY A O 1
ATOM 578 N N . ASN A 1 78 ? -8.452 -2.820 -14.584 1.00 91.94 78 ASN A N 1
ATOM 579 C CA . ASN A 1 78 ? -8.842 -4.119 -14.041 1.00 91.94 78 ASN A CA 1
ATOM 580 C C . ASN A 1 78 ? -7.900 -4.548 -12.918 1.00 91.94 78 ASN A C 1
ATOM 582 O O . ASN A 1 78 ? -6.685 -4.597 -13.110 1.00 91.94 78 ASN A O 1
ATOM 586 N N . PHE A 1 79 ? -8.480 -4.912 -11.775 1.00 91.94 79 PHE A N 1
ATOM 587 C CA . PHE A 1 79 ? -7.752 -5.441 -10.626 1.00 91.94 79 PHE A CA 1
ATOM 588 C C . PHE A 1 79 ? -7.593 -6.954 -10.732 1.00 91.94 79 PHE A C 1
ATOM 590 O O . PHE A 1 79 ? -8.540 -7.669 -11.071 1.00 91.94 79 PHE A O 1
ATOM 597 N N . ARG A 1 80 ? -6.399 -7.445 -10.410 1.00 93.25 80 ARG A N 1
ATOM 598 C CA . ARG A 1 80 ? -6.072 -8.868 -10.371 1.00 93.25 80 ARG A CA 1
ATOM 599 C C . ARG A 1 80 ? -5.352 -9.204 -9.081 1.00 93.25 80 ARG A C 1
ATOM 601 O O . ARG A 1 80 ? -4.395 -8.542 -8.691 1.00 93.25 80 ARG A O 1
ATOM 608 N N . TYR A 1 81 ? -5.838 -10.253 -8.439 1.00 92.06 81 TYR A N 1
ATOM 609 C CA . TYR A 1 81 ? -5.402 -10.699 -7.127 1.00 92.06 81 TYR A CA 1
ATOM 610 C C . TYR A 1 81 ? -4.463 -11.888 -7.302 1.00 92.06 81 TYR A C 1
ATOM 612 O O . TYR A 1 81 ? -4.886 -12.926 -7.809 1.00 92.06 81 TYR A O 1
ATOM 620 N N . LEU A 1 82 ? -3.200 -11.732 -6.903 1.00 91.31 82 LEU A N 1
ATOM 621 C CA . LEU A 1 82 ? -2.297 -12.873 -6.737 1.00 91.31 82 LEU A CA 1
ATOM 622 C C . LEU A 1 82 ? -2.593 -13.550 -5.404 1.00 91.31 82 LEU A C 1
ATOM 624 O O . LEU A 1 82 ? -2.703 -14.770 -5.350 1.00 91.31 82 LEU A O 1
ATOM 628 N N . TYR A 1 83 ? -2.752 -12.749 -4.348 1.00 91.12 83 TYR A N 1
ATOM 629 C CA . TYR A 1 83 ? -3.260 -13.227 -3.072 1.00 91.12 83 TYR A CA 1
ATOM 630 C C . TYR A 1 83 ? -4.793 -13.159 -3.084 1.00 91.12 83 TYR A C 1
ATOM 632 O O . TYR A 1 83 ? -5.345 -12.066 -3.255 1.00 91.12 83 TYR A O 1
ATOM 640 N N . PRO A 1 84 ? -5.506 -14.286 -2.928 1.00 87.44 84 PRO A N 1
ATOM 641 C CA . PRO A 1 84 ? -6.956 -14.311 -3.053 1.00 87.44 84 PRO A CA 1
ATOM 642 C C . PRO A 1 84 ? -7.625 -13.458 -1.971 1.00 87.44 84 PRO A C 1
ATOM 644 O O . PRO A 1 84 ? -7.310 -13.553 -0.785 1.00 87.44 84 PRO A O 1
ATOM 647 N N . TYR A 1 85 ? -8.592 -12.634 -2.377 1.00 87.31 85 TYR A N 1
ATOM 648 C CA . TYR A 1 85 ? -9.372 -11.844 -1.431 1.00 87.31 85 TYR A CA 1
ATOM 649 C C . TYR A 1 85 ? -10.322 -12.734 -0.620 1.00 87.31 85 TYR A C 1
ATOM 651 O O . TYR A 1 85 ? -11.211 -13.379 -1.180 1.00 87.31 85 TYR A O 1
ATOM 659 N N . ARG A 1 86 ? -10.163 -12.713 0.706 1.00 89.50 86 ARG A N 1
ATOM 660 C CA . ARG A 1 86 ? -11.052 -13.350 1.684 1.00 89.50 86 ARG A CA 1
ATOM 661 C C . ARG A 1 86 ? -11.586 -12.295 2.652 1.00 89.50 86 ARG A C 1
ATOM 663 O O . ARG A 1 86 ? -10.812 -11.661 3.365 1.00 89.50 86 ARG A O 1
ATOM 670 N N . GLU A 1 87 ? -12.906 -12.094 2.665 1.00 89.56 87 GLU A N 1
ATOM 671 C CA . GLU A 1 87 ? -13.551 -11.103 3.545 1.00 89.56 87 GLU A CA 1
ATOM 672 C C . GLU A 1 87 ? -13.341 -11.460 5.023 1.00 89.56 87 GLU A C 1
ATOM 674 O O . GLU A 1 87 ? -12.951 -10.597 5.801 1.00 89.56 87 GLU A O 1
ATOM 679 N N . GLU A 1 88 ? -13.505 -12.733 5.388 1.00 90.81 88 GLU A N 1
ATOM 680 C CA . GLU A 1 88 ? -13.305 -13.235 6.757 1.00 90.81 88 GLU A CA 1
ATOM 681 C C . GLU A 1 88 ? -11.913 -12.886 7.296 1.00 90.81 88 GLU A C 1
ATOM 683 O O . GLU A 1 88 ? -11.797 -12.298 8.365 1.00 90.81 88 GLU A O 1
ATOM 688 N N . GLU A 1 89 ? -10.867 -13.120 6.500 1.00 90.38 89 GLU A N 1
ATOM 689 C CA . GLU A 1 89 ? -9.481 -12.809 6.866 1.00 90.38 89 GLU A CA 1
ATOM 690 C C . GLU A 1 89 ? -9.269 -11.306 7.141 1.00 90.38 89 GLU A C 1
ATOM 692 O O . GLU A 1 89 ? -8.522 -10.929 8.046 1.00 90.38 89 GLU A O 1
ATOM 697 N N . ARG A 1 90 ? -9.946 -10.426 6.388 1.00 89.44 90 ARG A N 1
ATOM 698 C CA . ARG A 1 90 ? -9.918 -8.974 6.636 1.00 89.44 90 ARG A CA 1
ATOM 699 C C . ARG A 1 90 ? -10.616 -8.614 7.945 1.00 89.44 90 ARG A C 1
ATOM 701 O O . ARG A 1 90 ? -10.126 -7.751 8.672 1.00 89.44 90 ARG A O 1
ATOM 708 N N . LEU A 1 91 ? -11.763 -9.231 8.223 1.00 91.56 91 LEU A N 1
ATOM 709 C CA . LEU A 1 91 ? -12.528 -8.957 9.439 1.00 91.56 91 LEU A CA 1
ATOM 710 C C . LEU A 1 91 ? -11.799 -9.472 10.681 1.00 91.56 91 LEU A C 1
ATOM 712 O O . LEU A 1 91 ? -11.762 -8.764 11.680 1.00 91.56 91 LEU A O 1
ATOM 716 N N . GLU A 1 92 ? -11.162 -10.641 10.610 1.00 90.06 92 GLU A N 1
ATOM 717 C CA . GLU A 1 92 ? -10.307 -11.173 11.679 1.00 90.06 92 GLU A CA 1
ATOM 718 C C . GLU A 1 92 ? -9.102 -10.268 11.949 1.00 90.06 92 GLU A C 1
ATOM 720 O O . GLU A 1 92 ? -8.788 -9.969 13.104 1.00 90.06 92 GLU A O 1
ATOM 725 N N . PHE A 1 93 ? -8.461 -9.779 10.882 1.00 90.25 93 PHE A N 1
ATOM 726 C CA . PHE A 1 93 ? -7.387 -8.800 10.993 1.00 90.25 93 PHE A CA 1
ATOM 727 C C . PHE A 1 93 ? -7.865 -7.537 11.718 1.00 90.25 93 PHE A C 1
ATOM 729 O O . PHE A 1 93 ? -7.302 -7.162 12.744 1.00 90.25 93 PHE A O 1
ATOM 736 N N . MET A 1 94 ? -8.947 -6.919 11.241 1.00 91.31 94 MET A N 1
ATOM 737 C CA . MET A 1 94 ? -9.504 -5.714 11.853 1.00 91.31 94 MET A CA 1
ATOM 738 C C . MET A 1 94 ? -9.938 -5.944 13.307 1.00 91.31 94 MET A C 1
ATOM 740 O O . MET A 1 94 ? -9.624 -5.126 14.168 1.00 91.31 94 MET A O 1
ATOM 744 N N . TYR A 1 95 ? -10.603 -7.067 13.594 1.00 92.12 95 TYR A N 1
ATOM 745 C CA . TYR A 1 95 ? -11.017 -7.464 14.941 1.00 92.12 95 TYR A CA 1
ATOM 746 C C . TYR A 1 95 ? -9.836 -7.448 15.915 1.00 92.12 95 TYR A C 1
ATOM 748 O O . TYR A 1 95 ? -9.914 -6.831 16.983 1.00 92.12 95 TYR A O 1
ATOM 756 N N . GLY A 1 96 ? -8.748 -8.131 15.546 1.00 90.81 96 GLY A N 1
ATOM 757 C CA . GLY A 1 96 ? -7.579 -8.275 16.403 1.00 90.81 96 GLY A CA 1
ATOM 758 C C . GLY A 1 96 ? -6.821 -6.962 16.568 1.00 90.81 96 GLY A C 1
ATOM 759 O O . GLY A 1 96 ? -6.438 -6.624 17.685 1.00 90.81 96 GLY A O 1
ATOM 760 N N . VAL A 1 97 ? -6.695 -6.176 15.496 1.00 91.06 97 VAL A N 1
ATOM 761 C CA . VAL A 1 97 ? -6.077 -4.844 15.550 1.00 91.06 97 VAL A CA 1
ATOM 762 C C . VAL A 1 97 ? -6.837 -3.927 16.495 1.00 91.06 97 VAL A C 1
ATOM 764 O O . VAL A 1 97 ? -6.244 -3.437 17.447 1.00 91.06 97 VAL A O 1
ATOM 767 N N . LEU A 1 98 ? -8.148 -3.743 16.300 1.00 91.88 98 LEU A N 1
ATOM 768 C CA . LEU A 1 98 ? -8.945 -2.839 17.137 1.00 91.88 98 LEU A CA 1
ATOM 769 C C . LEU A 1 98 ? -8.926 -3.253 18.612 1.00 91.88 98 LEU A C 1
ATOM 771 O O . LEU A 1 98 ? -8.896 -2.397 19.497 1.00 91.88 98 LEU A O 1
ATOM 775 N N . LYS A 1 99 ? -8.913 -4.562 18.885 1.00 91.75 99 LYS A N 1
ATOM 776 C CA . LYS A 1 99 ? -8.808 -5.091 20.246 1.00 91.75 99 LYS A CA 1
ATOM 777 C C . LYS A 1 99 ? -7.471 -4.724 20.894 1.00 91.75 99 LYS A C 1
ATOM 779 O O . LYS A 1 99 ? -7.472 -4.220 22.016 1.00 91.75 99 LYS A O 1
ATOM 784 N N . VAL A 1 100 ? -6.355 -4.952 20.201 1.00 91.12 100 VAL A N 1
ATOM 785 C CA . VAL A 1 100 ? -5.011 -4.629 20.707 1.00 91.12 100 VAL A CA 1
ATOM 786 C C . VAL A 1 100 ? -4.834 -3.116 20.847 1.00 91.12 100 VAL A C 1
ATOM 788 O O . VAL A 1 100 ? -4.338 -2.649 21.870 1.00 91.12 100 VAL A O 1
ATOM 791 N N . SER A 1 101 ? -5.327 -2.335 19.884 1.00 89.00 101 SER A N 1
ATOM 792 C CA . SER A 1 101 ? -5.348 -0.871 19.953 1.00 89.00 101 SER A CA 1
ATOM 793 C C . SER A 1 101 ? -6.090 -0.366 21.187 1.00 89.00 101 SER A C 1
ATOM 795 O O . SER A 1 101 ? -5.593 0.530 21.861 1.00 89.00 101 SER A O 1
ATOM 797 N N . ALA A 1 102 ? -7.232 -0.970 21.530 1.00 91.00 102 ALA A N 1
ATOM 798 C CA . ALA A 1 102 ? -7.980 -0.620 22.735 1.00 91.00 102 ALA A CA 1
ATOM 799 C C . ALA A 1 102 ? -7.275 -1.036 24.036 1.00 91.00 102 ALA A C 1
ATOM 801 O O . ALA A 1 102 ? -7.452 -0.388 25.064 1.00 91.00 102 ALA A O 1
ATOM 802 N N . GLU A 1 103 ? -6.499 -2.122 24.018 1.00 89.62 103 GLU A N 1
ATOM 803 C CA . GLU A 1 103 ? -5.717 -2.593 25.171 1.00 89.62 103 GLU A CA 1
ATOM 804 C C . GLU A 1 103 ? -4.509 -1.706 25.464 1.00 89.62 103 GLU A C 1
ATOM 806 O O . GLU A 1 103 ? -4.149 -1.531 26.627 1.00 89.62 103 GLU A O 1
ATOM 811 N N . MET A 1 104 ? -3.911 -1.141 24.419 1.00 86.50 104 MET A N 1
ATOM 812 C CA . MET A 1 104 ? -2.693 -0.340 24.508 1.00 86.50 104 MET A CA 1
ATOM 813 C C . MET A 1 104 ? -2.939 1.177 24.391 1.00 86.50 104 MET A C 1
ATOM 815 O O . MET A 1 104 ? -1.982 1.944 24.445 1.00 86.50 104 MET A O 1
ATOM 819 N N . ASP A 1 105 ? -4.196 1.609 24.227 1.00 83.94 105 ASP A N 1
ATOM 820 C CA . ASP A 1 105 ? -4.600 3.005 23.957 1.00 83.94 105 ASP A CA 1
ATOM 821 C C . ASP A 1 105 ? -3.876 3.621 22.740 1.00 83.94 105 ASP A C 1
ATOM 823 O O . ASP A 1 105 ? -3.414 4.767 22.741 1.00 83.94 105 ASP A O 1
ATOM 827 N N . VAL A 1 106 ? -3.771 2.828 21.669 1.00 81.50 106 VAL A N 1
ATOM 828 C CA . VAL A 1 106 ? -3.024 3.175 20.451 1.00 81.50 106 VAL A CA 1
ATOM 829 C C . VAL A 1 106 ? -3.966 3.641 19.362 1.00 81.50 106 VAL A C 1
ATOM 831 O O . VAL A 1 106 ? -5.007 3.035 19.100 1.00 81.50 106 VAL A O 1
ATOM 834 N N . LYS A 1 107 ? -3.567 4.720 18.693 1.00 82.50 107 LYS A N 1
ATOM 835 C CA . LYS A 1 107 ? -4.239 5.207 17.496 1.00 82.50 107 LYS A CA 1
ATOM 836 C C . LYS A 1 107 ? -3.747 4.412 16.288 1.00 82.50 107 LYS A C 1
ATOM 838 O O . LYS A 1 107 ? -2.542 4.274 16.100 1.00 82.50 107 LYS A O 1
ATOM 843 N N . VAL A 1 108 ? -4.669 3.912 15.473 1.00 85.31 108 VAL A N 1
ATOM 844 C CA . VAL A 1 108 ? -4.347 3.081 14.307 1.00 85.31 108 VAL A CA 1
ATOM 845 C C . VAL A 1 108 ? -5.023 3.598 13.051 1.00 85.31 108 VAL A C 1
ATOM 847 O O . VAL A 1 108 ? -6.174 4.028 13.099 1.00 85.31 108 VAL A O 1
ATOM 850 N N . ALA A 1 109 ? -4.327 3.526 11.921 1.00 87.50 109 ALA A N 1
ATOM 851 C CA . ALA A 1 109 ? -4.925 3.685 10.601 1.00 87.50 109 ALA A CA 1
ATOM 852 C C . ALA A 1 109 ? -4.632 2.455 9.748 1.00 87.50 109 ALA A C 1
ATOM 854 O O . ALA A 1 109 ? -3.513 1.945 9.748 1.00 87.50 109 ALA A O 1
ATOM 855 N N . PHE A 1 110 ? -5.641 1.990 9.020 1.00 87.88 110 PHE A N 1
ATOM 856 C CA . PHE A 1 110 ? -5.535 0.794 8.200 1.00 87.88 110 PHE A CA 1
ATOM 857 C C . PHE A 1 110 ? -5.026 1.123 6.794 1.00 87.88 110 PHE A C 1
ATOM 859 O O . PHE A 1 110 ? -5.561 2.007 6.120 1.00 87.88 110 PHE A O 1
ATOM 866 N N . GLN A 1 111 ? -4.029 0.363 6.348 1.00 83.06 111 GLN A N 1
ATOM 867 C CA . GLN A 1 111 ? -3.486 0.364 4.997 1.00 83.06 111 GLN A CA 1
ATOM 868 C C . GLN A 1 111 ? -3.516 -1.066 4.430 1.00 83.06 111 GLN A C 1
ATOM 870 O O . GLN A 1 111 ? -3.193 -2.031 5.122 1.00 83.06 111 GLN A O 1
ATOM 875 N N . GLY A 1 112 ? -3.922 -1.212 3.166 1.00 79.31 112 GLY A N 1
ATOM 876 C CA . GLY A 1 112 ? -4.112 -2.516 2.510 1.00 79.31 112 GLY A CA 1
ATOM 877 C C . GLY A 1 112 ? -5.566 -2.701 2.087 1.00 79.31 112 GLY A C 1
ATOM 878 O O . GLY A 1 112 ? -6.374 -3.342 2.759 1.00 79.31 112 GLY A O 1
ATOM 879 N N . ASN A 1 113 ? -5.934 -2.078 0.970 1.00 79.81 113 ASN A N 1
ATOM 880 C CA . ASN A 1 113 ? -7.337 -1.851 0.628 1.00 79.81 113 ASN A CA 1
ATOM 881 C C . ASN A 1 113 ? -7.928 -3.009 -0.186 1.00 79.81 113 ASN A C 1
ATOM 883 O O . ASN A 1 113 ? -9.153 -3.198 -0.190 1.00 79.81 113 ASN A O 1
ATOM 887 N N . TYR A 1 114 ? -7.083 -3.836 -0.813 1.00 80.81 114 TYR A N 1
ATOM 888 C CA . TYR A 1 114 ? -7.500 -4.886 -1.746 1.00 80.81 114 TYR A CA 1
ATOM 889 C C . TYR A 1 114 ? -7.102 -6.297 -1.291 1.00 80.81 114 TYR A C 1
ATOM 891 O O . TYR A 1 114 ? -7.962 -7.172 -1.289 1.00 80.81 114 TYR A O 1
ATOM 899 N N . SER A 1 115 ? -5.873 -6.533 -0.850 1.00 80.12 115 SER A N 1
ATOM 900 C CA . SER A 1 115 ? -5.387 -7.810 -0.322 1.00 80.12 115 SER A CA 1
ATOM 901 C C . SER A 1 115 ? -5.500 -7.846 1.204 1.00 80.12 115 SER A C 1
ATOM 903 O O . SER A 1 115 ? -5.074 -6.907 1.868 1.00 80.12 115 SER A O 1
ATOM 905 N N . PRO A 1 116 ? -6.042 -8.921 1.804 1.00 79.88 116 PRO A N 1
ATOM 906 C CA . PRO A 1 116 ? -5.959 -9.130 3.245 1.00 79.88 116 PRO A CA 1
ATOM 907 C C . PRO A 1 116 ? -4.620 -9.758 3.671 1.00 79.88 116 PRO A C 1
ATOM 909 O O . PRO A 1 116 ? -4.361 -9.873 4.869 1.00 79.88 116 PRO A O 1
ATOM 912 N N . GLY A 1 117 ? -3.766 -10.161 2.720 1.00 64.56 117 GLY A N 1
ATOM 913 C CA . GLY A 1 117 ? -2.532 -10.901 2.990 1.00 64.56 117 GLY A CA 1
ATOM 914 C C . GLY A 1 117 ? -1.438 -10.075 3.674 1.00 64.56 117 GLY A C 1
ATOM 915 O O . GLY A 1 117 ? -0.637 -10.644 4.416 1.00 64.56 117 GLY A O 1
ATOM 916 N N . SER A 1 118 ? -1.448 -8.753 3.490 1.00 65.00 118 SER A N 1
ATOM 917 C CA . SER A 1 118 ? -0.684 -7.787 4.283 1.00 65.00 118 SER A CA 1
ATOM 918 C C . SER A 1 118 ? -1.613 -6.658 4.702 1.00 65.00 118 SER A C 1
ATOM 920 O O . SER A 1 118 ? -2.277 -6.063 3.855 1.00 65.00 118 SER A O 1
ATOM 922 N N . GLY A 1 119 ? -1.678 -6.397 6.003 1.00 64.38 119 GLY A N 1
ATOM 923 C CA . GLY A 1 119 ? -2.299 -5.196 6.535 1.00 64.38 119 GLY A CA 1
ATOM 924 C C . GLY A 1 119 ? -1.210 -4.357 7.174 1.00 64.38 119 GLY A C 1
ATOM 925 O O . GLY A 1 119 ? -0.601 -4.797 8.150 1.00 64.38 119 GLY A O 1
ATOM 926 N N . ALA A 1 120 ? -0.960 -3.184 6.613 1.00 61.72 120 ALA A N 1
ATOM 927 C CA . ALA A 1 120 ? -0.098 -2.196 7.231 1.00 61.72 120 ALA A CA 1
ATOM 928 C C . ALA A 1 120 ? -0.949 -1.355 8.191 1.00 61.72 120 ALA A C 1
ATOM 930 O O . ALA A 1 120 ? -2.100 -1.009 7.903 1.00 61.72 120 ALA A O 1
ATOM 931 N N . ILE A 1 121 ? -0.411 -1.081 9.370 1.00 66.56 121 ILE A N 1
ATOM 932 C CA . ILE A 1 121 ? -1.039 -0.242 10.379 1.00 66.56 121 ILE A CA 1
ATOM 933 C C . ILE A 1 121 ? -0.108 0.920 10.639 1.00 66.56 121 ILE A C 1
ATOM 935 O O . ILE A 1 121 ? 0.986 0.729 11.169 1.00 66.56 121 ILE A O 1
ATOM 939 N N . TYR A 1 122 ? -0.590 2.129 10.373 1.00 64.00 122 TYR A N 1
ATOM 940 C CA . TYR A 1 122 ? 0.037 3.315 10.935 1.00 64.00 122 TYR A CA 1
ATOM 941 C C . TYR A 1 122 ? -0.304 3.356 12.420 1.00 64.00 122 TYR A C 1
ATOM 943 O O . TYR A 1 122 ? -1.381 3.811 12.810 1.00 64.00 122 TYR A O 1
ATOM 951 N N . ALA A 1 123 ? 0.594 2.819 13.239 1.00 55.22 123 ALA A N 1
ATOM 952 C CA . ALA A 1 123 ? 0.626 3.080 14.666 1.00 55.22 123 ALA A CA 1
ATOM 953 C C . ALA A 1 123 ? 1.460 4.352 14.841 1.00 55.22 123 ALA A C 1
ATOM 955 O O . ALA A 1 123 ? 2.685 4.297 14.874 1.00 55.22 123 ALA A O 1
ATOM 956 N N . GLU A 1 124 ? 0.797 5.510 14.814 1.00 54.12 124 GLU A N 1
ATOM 957 C CA . GLU A 1 124 ? 1.485 6.796 14.913 1.00 54.12 124 GLU A CA 1
ATOM 958 C C . GLU A 1 124 ? 2.138 6.927 16.273 1.00 54.12 124 GLU A C 1
ATOM 960 O O . GLU A 1 124 ? 1.421 7.039 17.274 1.00 54.12 124 GLU A O 1
ATOM 965 N N . GLY A 1 125 ? 3.449 7.134 16.274 1.00 44.06 125 GLY A N 1
ATOM 966 C CA . GLY A 1 125 ? 3.917 8.212 17.110 1.00 44.06 125 GLY A CA 1
ATOM 967 C C . GLY A 1 125 ? 5.321 8.692 16.870 1.00 44.06 125 GLY A C 1
ATOM 968 O O . GLY A 1 125 ? 5.978 8.355 15.897 1.00 44.06 125 GLY A O 1
ATOM 969 N N . ASP A 1 126 ? 5.624 9.617 17.768 1.00 40.56 126 ASP A N 1
ATOM 970 C CA . ASP A 1 126 ? 6.523 10.739 17.603 1.00 40.56 126 ASP A CA 1
ATOM 971 C C . ASP A 1 126 ? 6.199 11.705 16.442 1.00 40.56 126 ASP A C 1
ATOM 973 O O . ASP A 1 126 ? 5.259 11.559 15.656 1.00 40.56 126 ASP A O 1
ATOM 977 N N . GLU A 1 127 ? 6.953 12.797 16.471 1.00 42.16 127 GLU A N 1
ATOM 978 C CA . GLU A 1 127 ? 6.912 13.984 15.624 1.00 42.16 127 GLU A CA 1
ATOM 979 C C . GLU A 1 127 ? 7.157 13.734 14.121 1.00 42.16 127 GLU A C 1
ATOM 981 O O . GLU A 1 127 ? 6.979 14.655 13.318 1.00 42.16 127 GLU A O 1
ATOM 986 N N . HIS A 1 128 ? 7.503 12.504 13.723 1.00 48.84 128 HIS A N 1
ATOM 987 C CA . HIS A 1 128 ? 7.729 12.095 12.335 1.00 48.84 128 HIS A CA 1
ATOM 988 C C . HIS A 1 128 ? 6.513 11.423 11.678 1.00 48.84 128 HIS A C 1
ATOM 990 O O . HIS A 1 128 ? 6.481 11.286 10.452 1.00 48.84 128 HIS A O 1
ATOM 996 N N . GLY A 1 129 ? 5.479 11.074 12.455 1.00 54.56 129 GLY A N 1
ATOM 997 C CA . GLY A 1 129 ? 4.216 10.522 11.962 1.00 54.56 129 GLY A CA 1
ATOM 998 C C . GLY A 1 129 ? 3.466 11.488 11.037 1.00 54.56 129 GLY A C 1
ATOM 999 O O . GLY A 1 129 ? 2.647 12.298 11.465 1.00 54.56 129 GLY A O 1
ATOM 1000 N N . GLN A 1 130 ? 3.713 11.387 9.733 1.00 64.94 130 GLN A N 1
ATOM 1001 C CA . GLN A 1 130 ? 3.185 12.294 8.711 1.00 64.94 130 GLN A CA 1
ATOM 1002 C C . GLN A 1 130 ? 1.805 11.892 8.156 1.00 64.94 130 GLN A C 1
ATOM 1004 O O . GLN A 1 130 ? 1.408 12.318 7.069 1.00 64.94 130 GLN A O 1
ATOM 1009 N N . LEU A 1 131 ? 1.018 11.095 8.885 1.00 75.50 131 LEU A N 1
ATOM 1010 C CA . LEU A 1 131 ? -0.287 10.648 8.385 1.00 75.50 131 LEU A CA 1
ATOM 1011 C C . LEU A 1 131 ? -1.215 11.829 8.057 1.00 75.50 131 LEU A C 1
ATOM 1013 O O . LEU A 1 131 ? -1.949 11.784 7.078 1.00 75.50 131 LEU A O 1
ATOM 1017 N N . LEU A 1 132 ? -1.143 12.929 8.809 1.00 76.12 132 LEU A N 1
ATOM 1018 C CA . LEU A 1 132 ? -1.919 14.138 8.509 1.00 76.12 132 LEU A CA 1
ATOM 1019 C C . LEU A 1 132 ? -1.449 14.886 7.256 1.00 76.12 132 LEU A C 1
ATOM 1021 O O . LEU A 1 132 ? -2.258 15.542 6.597 1.00 76.12 132 LEU A O 1
ATOM 1025 N N . SER A 1 133 ? -0.161 14.806 6.915 1.00 78.12 133 SER A N 1
ATOM 1026 C CA . SER A 1 133 ? 0.373 15.346 5.659 1.00 78.12 133 SER A CA 1
ATOM 1027 C C . SER A 1 133 ? 0.236 14.366 4.493 1.00 78.12 133 SER A C 1
ATOM 1029 O O . SER A 1 133 ? 0.422 14.777 3.344 1.00 78.12 133 SER A O 1
ATOM 1031 N N . HIS A 1 134 ? -0.157 13.117 4.762 1.00 84.06 134 HIS A N 1
ATOM 1032 C CA . HIS A 1 134 ? -0.354 12.082 3.762 1.00 84.06 134 HIS A CA 1
ATOM 1033 C C . HIS A 1 134 ? -1.345 12.514 2.679 1.00 84.06 134 HIS A C 1
ATOM 1035 O O . HIS A 1 134 ? -2.428 13.033 2.957 1.00 84.06 134 HIS A O 1
ATOM 1041 N N . ALA A 1 135 ? -1.015 12.246 1.417 1.00 83.44 135 ALA A N 1
ATOM 1042 C CA . ALA A 1 135 ? -1.749 12.781 0.272 1.00 83.44 135 ALA A CA 1
ATOM 1043 C C . ALA A 1 135 ? -3.233 12.345 0.170 1.00 83.44 135 ALA A C 1
ATOM 1045 O O . ALA A 1 135 ? -4.035 13.024 -0.478 1.00 83.44 135 ALA A O 1
ATOM 1046 N N . LEU A 1 136 ? -3.611 11.224 0.796 1.00 85.00 136 LEU A N 1
ATOM 1047 C CA . LEU A 1 136 ? -5.014 10.795 0.921 1.00 85.00 136 LEU A CA 1
ATOM 1048 C C . LEU A 1 136 ? -5.767 11.415 2.105 1.00 85.00 136 LEU A C 1
ATOM 1050 O O . LEU A 1 136 ? -6.994 11.451 2.060 1.00 85.00 136 LEU A O 1
ATOM 1054 N N . VAL A 1 137 ? -5.059 11.890 3.128 1.00 84.31 137 VAL A N 1
ATOM 1055 C CA . VAL A 1 137 ? -5.636 12.328 4.409 1.00 84.31 137 VAL A CA 1
ATOM 1056 C C . VAL A 1 137 ? -5.687 13.848 4.496 1.00 84.31 137 VAL A C 1
ATOM 1058 O O . VAL A 1 137 ? -6.694 14.409 4.936 1.00 84.31 137 VAL A O 1
ATOM 1061 N N . LYS A 1 138 ? -4.626 14.520 4.038 1.00 82.62 138 LYS A N 1
ATOM 1062 C CA . LYS A 1 138 ? -4.507 15.975 4.055 1.00 82.62 138 LYS A CA 1
ATOM 1063 C C . LYS A 1 138 ? -5.729 16.619 3.400 1.00 82.62 138 LYS A C 1
ATOM 1065 O O . LYS A 1 138 ? -6.073 16.304 2.260 1.00 82.62 138 LYS A O 1
ATOM 1070 N N . ASP A 1 139 ? -6.388 17.502 4.148 1.00 82.50 139 ASP A N 1
ATOM 1071 C CA . ASP A 1 139 ? -7.607 18.225 3.756 1.00 82.50 139 ASP A CA 1
ATOM 1072 C C . ASP A 1 139 ? -8.823 17.325 3.419 1.00 82.50 139 ASP A C 1
ATOM 1074 O O . ASP A 1 139 ? -9.795 17.780 2.817 1.00 82.50 139 ASP A O 1
ATOM 1078 N N . ARG A 1 140 ? -8.782 16.037 3.793 1.00 84.75 140 ARG A N 1
ATOM 1079 C CA . ARG A 1 140 ? -9.792 15.006 3.461 1.00 84.75 140 ARG A CA 1
ATOM 1080 C C . ARG A 1 140 ? -10.287 14.210 4.664 1.00 84.75 140 ARG A C 1
ATOM 1082 O O . ARG A 1 140 ? -11.035 13.246 4.503 1.00 84.75 140 ARG A O 1
ATOM 1089 N N . ARG A 1 141 ? -9.870 14.602 5.864 1.00 85.81 141 ARG A N 1
ATOM 1090 C CA . ARG A 1 141 ? -10.253 13.952 7.114 1.00 85.81 141 ARG A CA 1
ATOM 1091 C C . ARG A 1 141 ? -11.780 14.012 7.304 1.00 85.81 141 ARG A C 1
ATOM 1093 O O . ARG A 1 141 ? -12.333 15.114 7.287 1.00 85.81 141 ARG A O 1
ATOM 1100 N N . PRO A 1 142 ? -12.469 12.870 7.478 1.00 90.75 142 PRO A N 1
ATOM 1101 C CA . PRO A 1 142 ? -13.904 12.861 7.702 1.00 90.75 142 PRO A CA 1
ATOM 1102 C C . PRO A 1 142 ? -14.232 13.311 9.126 1.00 90.75 142 PRO A C 1
ATOM 1104 O O . PRO A 1 142 ? -13.433 13.186 10.054 1.00 90.75 142 PRO A O 1
ATOM 1107 N N . THR A 1 143 ? -15.454 13.789 9.307 1.00 91.56 143 THR A N 1
ATOM 1108 C CA . THR A 1 143 ? -16.077 13.891 10.630 1.00 91.56 143 THR A CA 1
ATOM 1109 C C . THR A 1 143 ? -16.497 12.507 11.133 1.00 91.56 143 THR A C 1
ATOM 1111 O O . THR A 1 143 ? -16.708 11.585 10.343 1.00 91.56 143 THR A O 1
ATOM 1114 N N . MET A 1 144 ? -16.715 12.370 12.444 1.00 93.38 144 MET A N 1
ATOM 1115 C CA . MET A 1 144 ? -17.256 11.131 13.021 1.00 93.38 144 MET A CA 1
ATOM 1116 C C . MET A 1 144 ? -18.615 10.741 12.442 1.00 93.38 144 MET A C 1
ATOM 1118 O O . MET A 1 144 ? -18.882 9.557 12.255 1.00 93.38 144 MET A O 1
ATOM 1122 N N . LYS A 1 145 ? -19.440 11.729 12.081 1.00 94.31 145 LYS A N 1
ATOM 1123 C CA . LYS A 1 145 ? -20.716 11.500 11.403 1.00 94.31 145 LYS A CA 1
ATOM 1124 C C . LYS A 1 145 ? -20.531 10.883 10.016 1.00 94.31 145 LYS A C 1
ATOM 1126 O O . LYS A 1 145 ? -21.187 9.901 9.705 1.00 94.31 145 LYS A O 1
ATOM 1131 N N . GLN A 1 146 ? -19.610 11.413 9.212 1.00 94.81 146 GLN A N 1
ATOM 1132 C CA . GLN A 1 146 ? -19.319 10.866 7.880 1.00 94.81 146 GLN A CA 1
ATOM 1133 C C . GLN A 1 146 ? -18.752 9.445 7.961 1.00 94.81 146 GLN A C 1
ATOM 1135 O O . GLN A 1 146 ? -19.147 8.581 7.181 1.00 94.81 146 GLN A O 1
ATOM 1140 N N . LEU A 1 147 ? -17.870 9.183 8.934 1.00 94.62 147 LEU A N 1
ATOM 1141 C CA . LEU A 1 147 ? -17.352 7.836 9.169 1.00 94.62 147 LEU A CA 1
ATOM 1142 C C . LEU A 1 147 ? -18.471 6.865 9.579 1.00 94.62 147 LEU A C 1
ATOM 1144 O O . LEU A 1 147 ? -18.525 5.747 9.072 1.00 94.62 147 LEU A O 1
ATOM 1148 N N . TYR A 1 148 ? -19.372 7.300 10.465 1.00 96.00 148 TYR A N 1
ATOM 1149 C CA . TYR A 1 148 ? -20.541 6.525 10.877 1.00 96.00 148 TYR A CA 1
ATOM 1150 C C . TYR A 1 148 ? -21.461 6.214 9.695 1.00 96.00 148 TYR A C 1
ATOM 1152 O O . TYR A 1 148 ? -21.794 5.054 9.485 1.00 96.00 148 TYR A O 1
ATOM 1160 N N . GLU A 1 149 ? -21.826 7.219 8.896 1.00 95.56 149 GLU A N 1
ATOM 1161 C CA . GLU A 1 149 ? -22.693 7.055 7.722 1.00 95.56 149 GLU A CA 1
ATOM 1162 C C . GLU A 1 149 ? -22.108 6.037 6.731 1.00 95.56 149 GLU A C 1
ATOM 1164 O O . GLU A 1 149 ? -22.831 5.173 6.241 1.00 95.56 149 GLU A O 1
ATOM 1169 N N . ALA A 1 150 ? -20.791 6.074 6.502 1.00 94.62 150 ALA A N 1
ATOM 1170 C CA . ALA A 1 150 ? -20.102 5.120 5.634 1.00 94.62 150 ALA A CA 1
ATOM 1171 C C . ALA A 1 150 ? -20.109 3.675 6.171 1.00 94.62 150 ALA A C 1
ATOM 1173 O O . ALA A 1 150 ? -20.005 2.730 5.388 1.00 94.62 150 ALA A O 1
ATOM 1174 N N . ALA A 1 151 ? -20.203 3.490 7.490 1.00 95.06 151 ALA A N 1
ATOM 1175 C CA . ALA A 1 151 ? -20.177 2.176 8.125 1.00 95.06 151 ALA A CA 1
ATOM 1176 C C . ALA A 1 151 ? -21.574 1.606 8.418 1.00 95.06 151 ALA A C 1
ATOM 1178 O O . ALA A 1 151 ? -21.782 0.397 8.310 1.00 95.06 151 ALA A O 1
ATOM 1179 N N . ALA A 1 152 ? -22.541 2.457 8.763 1.00 93.88 152 ALA A N 1
ATOM 1180 C CA . ALA A 1 152 ? -23.862 2.054 9.240 1.00 93.88 152 ALA A CA 1
ATOM 1181 C C . ALA A 1 152 ? -24.681 1.282 8.191 1.00 93.88 152 ALA A C 1
ATOM 1183 O O . ALA A 1 152 ? -25.554 0.498 8.548 1.00 93.88 152 ALA A O 1
ATOM 1184 N N . GLU A 1 153 ? -24.378 1.432 6.895 1.00 89.38 153 GLU A N 1
ATOM 1185 C CA . GLU A 1 153 ? -25.058 0.683 5.827 1.00 89.38 153 GLU A CA 1
ATOM 1186 C C . GLU A 1 153 ? -24.892 -0.841 5.944 1.00 89.38 153 GLU A C 1
ATOM 1188 O O . GLU A 1 153 ? -25.723 -1.597 5.437 1.00 89.38 153 GLU A O 1
ATOM 1193 N N . LYS A 1 154 ? -23.801 -1.307 6.567 1.00 91.19 154 LYS A N 1
ATOM 1194 C CA . LYS A 1 154 ? -23.427 -2.731 6.627 1.00 91.19 154 LYS A CA 1
ATOM 1195 C C . LYS A 1 154 ? -23.090 -3.212 8.040 1.00 91.19 154 LYS A C 1
ATOM 1197 O O . LYS A 1 154 ? -22.548 -4.307 8.167 1.00 91.19 154 LYS A O 1
ATOM 1202 N N . SER A 1 155 ? -23.387 -2.417 9.065 1.00 92.56 155 SER A N 1
ATOM 1203 C CA . SER A 1 155 ? -23.041 -2.715 10.455 1.00 92.56 155 SER A CA 1
ATOM 1204 C C . SER A 1 155 ? -24.114 -2.231 11.422 1.00 92.56 155 SER A C 1
ATOM 1206 O O . SER A 1 155 ? -24.681 -1.160 11.224 1.00 92.56 155 SER A O 1
ATOM 1208 N N . ASP A 1 156 ? -24.327 -2.974 12.509 1.00 92.94 156 ASP A N 1
ATOM 1209 C CA . ASP A 1 156 ? -25.132 -2.519 13.645 1.00 92.94 156 ASP A CA 1
ATOM 1210 C C . ASP A 1 156 ? -24.237 -1.750 14.629 1.00 92.94 156 ASP A C 1
ATOM 1212 O O . ASP A 1 156 ? -23.494 -2.332 15.426 1.00 92.94 156 ASP A O 1
ATOM 1216 N N . ILE A 1 157 ? -24.235 -0.424 14.486 1.00 94.44 157 ILE A N 1
ATOM 1217 C CA . ILE A 1 157 ? -23.387 0.508 15.236 1.00 94.44 157 ILE A CA 1
ATOM 1218 C C . ILE A 1 157 ? -24.182 1.741 15.660 1.00 94.44 157 ILE A C 1
ATOM 1220 O O . ILE A 1 157 ? -25.135 2.153 14.996 1.00 94.44 157 ILE A O 1
ATOM 1224 N N . GLU A 1 158 ? -23.743 2.373 16.741 1.00 94.50 158 GLU A N 1
ATOM 1225 C CA . GLU A 1 158 ? -24.370 3.569 17.303 1.00 94.50 158 GLU A CA 1
ATOM 1226 C C . GLU A 1 158 ? -23.406 4.756 17.247 1.00 94.50 158 GLU A C 1
ATOM 1228 O O . GLU A 1 158 ? -22.226 4.605 17.552 1.00 94.50 158 GLU A O 1
ATOM 1233 N N . LEU A 1 159 ? -23.898 5.941 16.879 1.00 95.00 159 LEU A N 1
ATOM 1234 C CA . LEU A 1 159 ? -23.157 7.196 17.004 1.00 95.00 159 LEU A CA 1
ATOM 1235 C C . LEU A 1 159 ? -23.678 7.965 18.215 1.00 95.00 159 LEU A C 1
ATOM 1237 O O . LEU A 1 159 ? -24.831 8.391 18.229 1.00 95.00 159 LEU A O 1
ATOM 1241 N N . THR A 1 160 ? -22.815 8.218 19.192 1.00 91.88 160 THR A N 1
ATOM 1242 C CA . THR A 1 160 ? -23.132 9.130 20.293 1.00 91.88 160 THR A CA 1
ATOM 1243 C C . THR A 1 160 ? -22.697 10.538 19.896 1.00 91.88 160 THR A C 1
ATOM 1245 O O . THR A 1 160 ? -21.514 10.873 19.999 1.00 91.88 160 THR A O 1
ATOM 1248 N N . GLU A 1 161 ? -23.633 11.353 19.399 1.00 82.19 161 GLU A N 1
ATOM 1249 C CA . GLU A 1 161 ? -23.332 12.691 18.858 1.00 82.19 161 GLU A CA 1
ATOM 1250 C C . GLU A 1 161 ? -22.637 13.604 19.880 1.00 82.19 161 GLU A C 1
ATOM 1252 O O . GLU A 1 161 ? -21.689 14.300 19.521 1.00 82.19 161 GLU A O 1
ATOM 1257 N N . ASP A 1 162 ? -23.043 13.537 21.152 1.00 81.06 162 ASP A N 1
ATOM 1258 C CA . ASP A 1 162 ? -22.493 14.368 22.232 1.00 81.06 162 ASP A CA 1
ATOM 1259 C C . ASP A 1 162 ? -21.027 14.037 22.562 1.00 81.06 162 ASP A C 1
ATOM 1261 O O . ASP A 1 162 ? -20.242 14.925 22.897 1.00 81.06 162 ASP A O 1
ATOM 1265 N N . GLU A 1 163 ? -20.641 12.764 22.451 1.00 77.56 163 GLU A N 1
ATOM 1266 C CA . GLU A 1 163 ? -19.282 12.296 22.760 1.00 77.56 163 GLU A CA 1
ATOM 1267 C C . GLU A 1 163 ? -18.393 12.163 21.516 1.00 77.56 163 GLU A C 1
ATOM 1269 O O . GLU A 1 163 ? -17.182 11.984 21.634 1.00 77.56 163 GLU A O 1
ATOM 1274 N N . GLY A 1 164 ? -18.974 12.244 20.315 1.00 89.81 164 GLY A N 1
ATOM 1275 C CA . GLY A 1 164 ? -18.238 12.117 19.060 1.00 89.81 164 GLY A CA 1
ATOM 1276 C C . GLY A 1 164 ? -17.563 10.753 18.888 1.00 89.81 164 GLY A C 1
ATOM 1277 O O . GLY A 1 164 ? -16.428 10.688 18.420 1.00 89.81 164 GLY A O 1
ATOM 1278 N N . LYS A 1 165 ? -18.237 9.660 19.261 1.00 94.31 165 LYS A N 1
ATOM 1279 C CA . LYS A 1 165 ? -17.712 8.291 19.135 1.00 94.31 165 LYS A CA 1
ATOM 1280 C C . LYS A 1 165 ? -18.746 7.330 18.545 1.00 94.31 165 LYS A C 1
ATOM 1282 O O . LYS A 1 165 ? -19.950 7.520 18.700 1.00 94.31 165 LYS A O 1
ATOM 1287 N N . ILE A 1 166 ? -18.256 6.307 17.849 1.00 95.81 166 ILE A N 1
ATOM 1288 C CA . ILE A 1 166 ? -19.049 5.178 17.351 1.00 95.81 166 ILE A CA 1
ATOM 1289 C C . ILE A 1 166 ? -18.915 4.035 18.353 1.00 95.81 166 ILE A C 1
ATOM 1291 O O . ILE A 1 166 ? -17.793 3.625 18.636 1.00 95.81 166 ILE A O 1
ATOM 1295 N N . ILE A 1 167 ? -20.026 3.508 18.860 1.00 95.44 167 ILE A N 1
ATOM 1296 C CA . ILE A 1 167 ? -20.075 2.370 19.782 1.00 95.44 167 ILE A CA 1
ATOM 1297 C C . ILE A 1 167 ? -20.515 1.121 19.019 1.00 95.44 167 ILE A C 1
ATOM 1299 O O . ILE A 1 167 ? -21.468 1.155 18.239 1.00 95.44 167 ILE A O 1
ATOM 1303 N N . PHE A 1 168 ? -19.816 0.009 19.242 1.00 95.19 168 PHE A N 1
ATOM 1304 C CA . PHE A 1 168 ? -20.076 -1.246 18.549 1.00 95.19 168 PHE A CA 1
ATOM 1305 C C . PHE A 1 168 ? -19.615 -2.465 19.353 1.00 95.19 168 PHE A C 1
ATOM 1307 O O . PHE A 1 168 ? -18.653 -2.425 20.118 1.00 95.19 168 PHE A O 1
ATOM 1314 N N . GLU A 1 169 ? -20.289 -3.594 19.148 1.00 93.38 169 GLU A N 1
ATOM 1315 C CA . GLU A 1 169 ? -19.754 -4.898 19.549 1.00 93.38 169 GLU A CA 1
ATOM 1316 C C . GLU A 1 169 ? -18.682 -5.342 18.551 1.00 93.38 169 GLU A C 1
ATOM 1318 O O . GLU A 1 169 ? -18.905 -5.289 17.339 1.00 93.38 169 GLU A O 1
ATOM 1323 N N . ASN A 1 170 ? -17.532 -5.807 19.0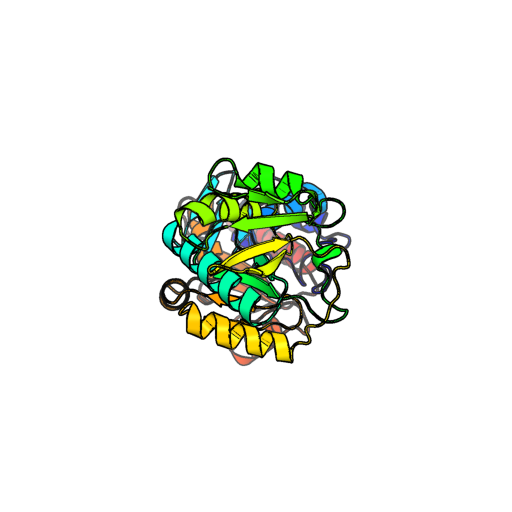46 1.00 89.19 170 ASN A N 1
ATOM 1324 C CA . ASN A 1 170 ? -16.437 -6.290 18.204 1.00 89.19 170 ASN A CA 1
ATOM 1325 C C . ASN A 1 170 ? -16.756 -7.698 17.664 1.00 89.19 170 ASN A C 1
ATOM 1327 O O . ASN A 1 170 ? -16.235 -8.693 18.158 1.00 89.19 170 ASN A O 1
ATOM 1331 N N . LYS A 1 171 ? -17.667 -7.795 16.694 1.00 90.62 171 LYS A N 1
ATOM 1332 C CA . LYS A 1 171 ? -18.095 -9.051 16.055 1.00 90.62 171 LYS A CA 1
ATOM 1333 C C . LYS A 1 171 ? -18.151 -8.898 14.530 1.00 90.62 171 LYS A C 1
ATOM 1335 O O . LYS A 1 171 ? -18.347 -7.775 14.059 1.00 90.62 171 LYS A O 1
ATOM 1340 N N . PRO A 1 172 ? -18.003 -9.985 13.748 1.00 88.88 172 PRO A N 1
ATOM 1341 C CA . PRO A 1 172 ? -17.858 -9.902 12.293 1.00 88.88 172 PRO A CA 1
ATOM 1342 C C . PRO A 1 172 ? -18.951 -9.090 11.589 1.00 88.88 172 PRO A C 1
ATOM 1344 O O . PRO A 1 172 ? -18.633 -8.285 10.715 1.00 88.88 172 PRO A O 1
ATOM 1347 N N . GLU A 1 173 ? -20.217 -9.236 12.001 1.00 89.19 173 GLU A N 1
ATOM 1348 C CA . GLU A 1 173 ? -21.332 -8.492 11.392 1.00 89.19 173 GLU A CA 1
ATOM 1349 C C . GLU A 1 173 ? -21.152 -6.969 11.500 1.00 89.19 173 GLU A C 1
ATOM 1351 O O . GLU A 1 173 ? -21.394 -6.244 10.540 1.00 89.19 173 GLU A O 1
ATOM 1356 N N . ASN A 1 174 ? -20.665 -6.486 12.645 1.00 90.81 174 ASN A N 1
ATOM 1357 C CA . ASN A 1 174 ? -20.469 -5.059 12.904 1.00 90.81 174 ASN A CA 1
ATOM 1358 C C . ASN A 1 174 ? -19.163 -4.531 12.314 1.00 90.81 174 ASN A C 1
ATOM 1360 O O . ASN A 1 174 ? -19.045 -3.342 12.017 1.00 90.81 174 ASN A O 1
ATOM 1364 N N . LEU A 1 175 ? -18.179 -5.402 12.111 1.00 93.75 175 LEU A N 1
ATOM 1365 C CA . LEU A 1 175 ? -16.910 -5.026 11.502 1.00 93.75 175 LEU A CA 1
ATOM 1366 C C . LEU A 1 175 ? -17.009 -4.849 9.989 1.00 93.75 175 LEU A C 1
ATOM 1368 O O . LEU A 1 175 ? -16.173 -4.159 9.421 1.00 93.75 175 LEU A O 1
ATOM 1372 N N . LYS A 1 176 ? -18.020 -5.415 9.320 1.00 93.81 176 LYS A N 1
ATOM 1373 C CA . LYS A 1 176 ? -18.133 -5.355 7.856 1.00 93.81 176 LYS A CA 1
ATOM 1374 C C . LYS A 1 176 ? -18.241 -3.929 7.312 1.00 93.81 176 LYS A C 1
ATOM 1376 O O . LYS A 1 176 ? -17.480 -3.549 6.422 1.00 93.81 176 LYS A O 1
ATOM 1381 N N . GLY A 1 177 ? -19.161 -3.131 7.840 1.00 93.81 177 GLY A N 1
ATOM 1382 C CA . GLY A 1 177 ? -19.299 -1.720 7.481 1.00 93.81 177 GLY A CA 1
ATOM 1383 C C . GLY A 1 177 ? -18.135 -0.864 7.964 1.00 93.81 177 GLY A C 1
ATOM 1384 O O . GLY A 1 177 ? -17.652 -0.025 7.208 1.00 93.81 177 GLY A O 1
ATOM 1385 N N . LEU A 1 178 ? -17.598 -1.129 9.158 1.00 94.12 178 LEU A N 1
ATOM 1386 C CA . LEU A 1 178 ? -16.399 -0.437 9.639 1.00 94.12 178 LEU A CA 1
ATOM 1387 C C . LEU A 1 178 ? -15.179 -0.713 8.740 1.00 94.12 178 LEU A C 1
ATOM 1389 O O . LEU A 1 178 ? -14.418 0.206 8.444 1.00 94.12 178 LEU A O 1
ATOM 1393 N N . ALA A 1 179 ? -15.011 -1.945 8.256 1.00 92.19 179 ALA A N 1
ATOM 1394 C CA . ALA A 1 179 ? -13.951 -2.316 7.325 1.00 92.19 179 ALA A CA 1
ATOM 1395 C C . ALA A 1 179 ? -14.131 -1.621 5.971 1.00 92.19 179 ALA A C 1
ATOM 1397 O O . ALA A 1 179 ? -13.168 -1.116 5.401 1.00 92.19 179 ALA A O 1
ATOM 1398 N N . GLU A 1 180 ? -15.355 -1.556 5.446 1.00 90.50 180 GLU A N 1
ATOM 1399 C CA . GLU A 1 180 ? -15.632 -0.798 4.223 1.00 90.50 180 GLU A CA 1
ATOM 1400 C C . GLU A 1 180 ? -15.272 0.685 4.399 1.00 90.50 180 GLU A C 1
ATOM 1402 O O . GLU A 1 180 ? -14.576 1.268 3.561 1.00 90.50 180 GLU A O 1
ATOM 1407 N N . ALA A 1 181 ? -15.684 1.276 5.521 1.00 92.88 181 ALA A N 1
ATOM 1408 C CA . ALA A 1 181 ? -15.429 2.672 5.821 1.00 92.88 181 ALA A CA 1
ATOM 1409 C C . ALA A 1 181 ? -13.926 2.966 5.964 1.00 92.88 181 ALA A C 1
ATOM 1411 O O . ALA A 1 181 ? -13.439 3.887 5.316 1.00 92.88 181 ALA A O 1
ATOM 1412 N N . LEU A 1 182 ? -13.179 2.173 6.740 1.00 91.38 182 LEU A N 1
ATOM 1413 C CA . LEU A 1 182 ? -11.767 2.440 7.051 1.00 91.38 182 LEU A CA 1
ATOM 1414 C C . LEU A 1 182 ? -10.772 1.962 5.986 1.00 91.38 182 LEU A C 1
ATOM 1416 O O . LEU A 1 182 ? -9.691 2.531 5.894 1.00 91.38 182 LEU A O 1
ATOM 1420 N N . PHE A 1 183 ? -11.099 0.952 5.172 1.00 88.38 183 PHE A N 1
ATOM 1421 C CA . PHE A 1 183 ? -10.209 0.492 4.094 1.00 88.38 183 PHE A CA 1
ATOM 1422 C C . PHE A 1 183 ? -10.556 1.081 2.723 1.00 88.38 183 PHE A C 1
ATOM 1424 O O . PHE A 1 183 ? -9.702 1.108 1.842 1.00 88.38 183 PHE A O 1
ATOM 1431 N N . LYS A 1 184 ? -11.801 1.504 2.468 1.00 87.75 184 LYS A N 1
ATOM 1432 C CA . LYS A 1 184 ? -12.204 1.937 1.115 1.00 87.75 184 LYS A CA 1
ATOM 1433 C C . LYS A 1 184 ? -12.678 3.376 1.051 1.00 87.75 184 LYS A C 1
ATOM 1435 O O . LYS A 1 184 ? -12.179 4.124 0.213 1.00 87.75 184 LYS A O 1
ATOM 1440 N N . THR A 1 185 ? -13.632 3.760 1.895 1.00 90.50 185 THR A N 1
ATOM 1441 C CA . THR A 1 185 ? -14.243 5.098 1.823 1.00 90.50 185 THR A CA 1
ATOM 1442 C C . THR A 1 185 ? -13.319 6.170 2.398 1.00 90.50 185 THR A C 1
ATOM 1444 O O . THR A 1 185 ? -13.137 7.233 1.805 1.00 90.50 185 THR A O 1
ATOM 1447 N N . HIS A 1 186 ? -12.697 5.862 3.532 1.00 89.50 186 HIS A N 1
ATOM 1448 C CA . HIS A 1 186 ? -11.823 6.734 4.304 1.00 89.50 186 HIS A CA 1
ATOM 1449 C C . HIS A 1 186 ? -10.510 6.006 4.650 1.00 89.50 186 HIS A C 1
ATOM 1451 O O . HIS A 1 186 ? -10.211 5.808 5.830 1.00 89.50 186 HIS A O 1
ATOM 1457 N N . PRO A 1 187 ? -9.733 5.578 3.633 1.00 87.25 187 PRO A N 1
ATOM 1458 C CA . PRO A 1 187 ? -8.472 4.880 3.852 1.00 87.25 187 PRO A CA 1
ATOM 1459 C C . PRO A 1 187 ? -7.503 5.763 4.629 1.00 87.25 187 PRO A C 1
ATOM 1461 O O . PRO A 1 187 ? -7.483 6.982 4.434 1.00 87.25 187 PRO A O 1
ATOM 1464 N N . LEU A 1 188 ? -6.673 5.136 5.465 1.00 85.56 188 LEU A N 1
ATOM 1465 C CA . LEU A 1 188 ? -5.624 5.811 6.231 1.00 85.56 188 LEU A CA 1
ATOM 1466 C C . LEU A 1 188 ? -6.131 6.864 7.229 1.00 85.56 188 LEU A C 1
ATOM 1468 O O . LEU A 1 188 ? -5.342 7.649 7.745 1.00 85.56 188 LEU A O 1
ATOM 1472 N N . ILE A 1 189 ? -7.427 6.886 7.548 1.00 86.62 189 ILE A N 1
ATOM 1473 C CA . ILE A 1 189 ? -7.916 7.690 8.667 1.00 86.62 189 ILE A CA 1
ATOM 1474 C C . ILE A 1 189 ? -7.568 6.991 9.973 1.00 86.62 189 ILE A C 1
ATOM 1476 O O . ILE A 1 189 ? -7.935 5.836 10.195 1.00 86.62 189 ILE A O 1
ATOM 1480 N N . SER A 1 190 ? -6.859 7.715 10.836 1.00 85.25 190 SER A N 1
ATOM 1481 C CA . SER A 1 190 ? -6.462 7.219 12.140 1.00 85.25 190 SER A CA 1
ATOM 1482 C C . SER A 1 190 ? -7.590 7.344 13.159 1.00 85.25 190 SER A C 1
ATOM 1484 O O . SER A 1 190 ? -8.253 8.379 13.290 1.00 85.25 190 SER A O 1
ATOM 1486 N N . VAL A 1 191 ? -7.809 6.256 13.888 1.00 89.12 191 VAL A N 1
ATOM 1487 C CA . VAL A 1 191 ? -8.863 6.116 14.888 1.00 89.12 191 VAL A CA 1
ATOM 1488 C C . VAL A 1 191 ? -8.279 5.599 16.194 1.00 89.12 191 VAL A C 1
ATOM 1490 O O . VAL A 1 191 ? -7.355 4.786 16.208 1.00 89.12 191 VAL A O 1
ATOM 1493 N N . ARG A 1 192 ? -8.819 6.080 17.311 1.00 89.00 192 ARG A N 1
ATOM 1494 C CA . ARG A 1 192 ? -8.596 5.504 18.637 1.00 89.00 192 ARG A CA 1
ATOM 1495 C C . ARG A 1 192 ? -9.747 4.586 18.976 1.00 89.00 192 ARG A C 1
ATOM 1497 O O . ARG A 1 192 ? -10.879 4.840 18.567 1.00 89.00 192 ARG A O 1
ATOM 1504 N N . VAL A 1 193 ? -9.445 3.554 19.750 1.00 91.56 193 VAL A N 1
ATOM 1505 C CA . VAL A 1 193 ? -10.423 2.570 20.202 1.00 91.56 193 VAL A CA 1
ATOM 1506 C C . VAL A 1 193 ? -10.335 2.463 21.715 1.00 91.56 193 VAL A C 1
ATOM 1508 O O . VAL A 1 193 ? -9.235 2.462 22.261 1.00 91.56 193 VAL A O 1
ATOM 1511 N N . LYS A 1 194 ? -11.473 2.372 22.401 1.00 92.69 194 LYS A N 1
ATOM 1512 C CA . LYS A 1 194 ? -11.530 2.138 23.848 1.00 92.69 194 LYS A CA 1
ATOM 1513 C C . LYS A 1 194 ? -12.502 1.023 24.177 1.00 92.69 194 LYS A C 1
ATOM 1515 O O . LYS A 1 194 ? -13.468 0.797 23.454 1.00 92.69 194 LYS A O 1
ATOM 1520 N N . LYS A 1 195 ? -12.227 0.321 25.275 1.00 93.62 195 LYS A N 1
ATOM 1521 C CA . LYS A 1 195 ? -13.184 -0.610 25.876 1.00 93.62 195 LYS A CA 1
ATOM 1522 C C . LYS A 1 195 ? -14.239 0.206 26.617 1.00 93.62 195 LYS A C 1
ATOM 1524 O O . LYS A 1 195 ? -13.885 1.072 27.413 1.00 93.62 195 LYS A O 1
ATOM 1529 N N . GLU A 1 196 ? -15.499 -0.071 26.331 1.00 92.19 196 GLU A N 1
ATOM 1530 C CA . GLU A 1 196 ? -16.649 0.502 27.026 1.00 92.19 196 GLU A CA 1
ATOM 1531 C C . GLU A 1 196 ? -17.168 -0.485 28.078 1.00 92.19 196 GLU A C 1
ATOM 1533 O O . GLU A 1 196 ? -16.815 -1.675 28.078 1.00 92.19 196 GLU A O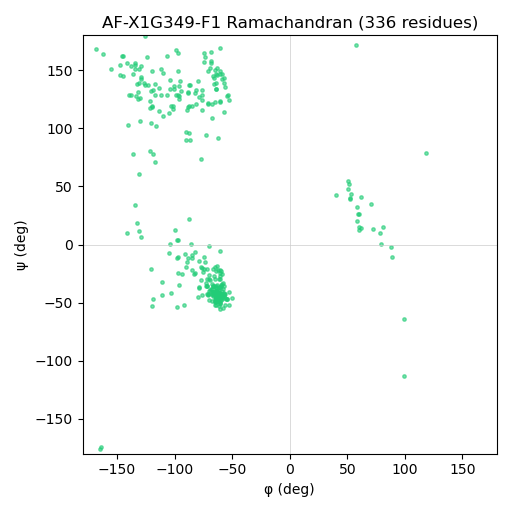 1
ATOM 1538 N N . ASP A 1 197 ? -18.035 0.009 28.959 1.00 76.62 197 ASP A N 1
ATOM 1539 C CA . ASP A 1 197 ? -18.801 -0.849 29.857 1.00 76.62 197 ASP A CA 1
ATOM 1540 C C . ASP A 1 197 ? -19.643 -1.840 29.019 1.00 76.62 197 ASP A C 1
ATOM 1542 O O . ASP A 1 197 ? -20.027 -1.562 27.882 1.00 76.62 197 ASP A O 1
ATOM 1546 N N . ASP A 1 198 ? -19.853 -3.050 29.539 1.00 80.06 198 ASP A N 1
ATOM 1547 C CA . ASP A 1 198 ? -20.517 -4.178 28.855 1.00 80.06 198 ASP A CA 1
ATOM 1548 C C . ASP A 1 198 ? -19.720 -4.864 27.725 1.00 80.06 198 ASP A C 1
ATOM 1550 O O . ASP A 1 198 ? -20.257 -5.684 26.978 1.00 80.06 198 ASP A O 1
ATOM 1554 N N . GLY A 1 199 ? -18.414 -4.598 27.613 1.00 82.25 199 GLY A N 1
ATOM 1555 C CA . GLY A 1 199 ? -17.527 -5.321 26.689 1.00 82.25 199 GLY A CA 1
ATOM 1556 C C . GLY A 1 199 ? -17.637 -4.877 25.226 1.00 82.25 199 GLY A C 1
ATOM 1557 O O . GLY A 1 199 ? -17.060 -5.519 24.343 1.00 82.25 199 GLY A O 1
ATOM 1558 N N . LYS A 1 200 ? -18.345 -3.772 24.971 1.00 93.44 200 LYS A N 1
ATOM 1559 C CA . LYS A 1 200 ? -18.349 -3.073 23.683 1.00 93.44 200 LYS A CA 1
ATOM 1560 C C . LYS A 1 200 ? -17.044 -2.304 23.480 1.00 93.44 200 LYS A C 1
ATOM 1562 O O . LYS A 1 200 ? -16.272 -2.079 24.414 1.00 93.44 200 LYS A O 1
ATOM 1567 N N . LEU A 1 201 ? -16.804 -1.892 22.241 1.00 95.31 201 LEU A N 1
ATOM 1568 C CA . LEU A 1 201 ? -15.757 -0.942 21.898 1.00 95.31 201 LEU A CA 1
ATOM 1569 C C . LEU A 1 201 ? -16.386 0.382 21.478 1.00 95.31 201 LEU A C 1
ATOM 1571 O O . LEU A 1 201 ? -17.456 0.407 20.867 1.00 95.31 201 LEU A O 1
ATOM 1575 N N . SER A 1 202 ? -15.691 1.475 21.763 1.00 95.38 202 SER A N 1
ATOM 1576 C CA . SER A 1 202 ? -15.931 2.750 21.106 1.00 95.38 202 SER A CA 1
ATOM 1577 C C . SER A 1 202 ? -14.757 3.128 20.228 1.00 95.38 202 SER A C 1
ATOM 1579 O O . SER A 1 202 ? -13.616 2.752 20.492 1.00 95.38 202 SER A O 1
ATOM 1581 N N . MET A 1 203 ? -15.046 3.877 19.173 1.00 94.69 203 MET A N 1
ATOM 1582 C CA . MET A 1 203 ? -14.064 4.380 18.233 1.00 94.69 203 MET A CA 1
ATOM 1583 C C . MET A 1 203 ? -14.289 5.859 17.954 1.00 94.69 203 MET A C 1
ATOM 1585 O O . MET A 1 203 ? -15.424 6.292 17.754 1.00 94.69 203 MET A O 1
ATOM 1589 N N . TYR A 1 204 ? -13.204 6.626 17.902 1.00 92.69 204 TYR A N 1
ATOM 1590 C CA . TYR A 1 204 ? -13.247 8.051 17.598 1.00 92.69 204 TYR A CA 1
ATOM 1591 C C . TYR A 1 204 ? -11.999 8.520 16.850 1.00 92.69 204 TYR A C 1
ATOM 1593 O O . TYR A 1 204 ? -10.915 7.947 16.960 1.00 92.69 204 TYR A O 1
ATOM 1601 N N . ILE A 1 205 ? -12.161 9.595 16.089 1.00 89.31 205 ILE A N 1
ATOM 1602 C CA . ILE A 1 205 ? -11.092 10.303 15.388 1.00 89.31 205 ILE A CA 1
ATOM 1603 C C . ILE A 1 205 ? -10.475 11.298 16.384 1.00 89.31 205 ILE A C 1
ATOM 1605 O O . ILE A 1 205 ? -11.181 12.160 16.900 1.00 89.31 205 ILE A O 1
ATOM 1609 N N . ASP A 1 206 ? -9.177 11.176 16.688 1.00 78.31 206 ASP A N 1
ATOM 1610 C CA . ASP A 1 206 ? -8.504 12.018 17.694 1.00 78.31 206 ASP A CA 1
ATOM 1611 C C . ASP A 1 206 ? -8.416 13.486 17.230 1.00 78.31 206 ASP A C 1
ATOM 1613 O O . ASP A 1 206 ? -7.618 13.799 16.345 1.00 78.31 206 ASP A O 1
ATOM 1617 N N . PRO A 1 207 ? -9.164 14.432 17.822 1.00 69.12 207 PRO A N 1
ATOM 1618 C CA . PRO A 1 207 ? -9.187 15.809 17.335 1.00 69.12 207 PRO A CA 1
ATOM 1619 C C . PRO A 1 207 ? -7.837 16.525 17.477 1.00 69.12 207 PRO A C 1
ATOM 1621 O O . PRO A 1 207 ? -7.617 17.524 16.798 1.00 69.12 207 PRO A O 1
ATOM 1624 N N . ASN A 1 208 ? -6.946 16.031 18.342 1.00 65.81 208 ASN A N 1
ATOM 1625 C CA . ASN A 1 208 ? -5.647 16.646 18.604 1.00 65.81 208 ASN A CA 1
ATOM 1626 C C . ASN A 1 208 ? -4.482 15.901 17.952 1.00 65.81 208 ASN A C 1
ATOM 1628 O O . ASN A 1 208 ? -3.359 16.386 18.053 1.00 65.81 208 ASN A O 1
ATOM 1632 N N . ASP A 1 209 ? -4.739 14.723 17.370 1.00 65.56 209 ASP A N 1
ATOM 1633 C CA . ASP A 1 209 ? -3.743 13.846 16.746 1.00 65.56 209 ASP A CA 1
ATOM 1634 C C . ASP A 1 209 ? -2.421 13.769 17.520 1.00 65.56 209 ASP A C 1
ATOM 1636 O O . ASP A 1 209 ? -1.346 13.836 16.936 1.00 65.56 209 ASP A O 1
ATOM 1640 N N . LYS A 1 210 ? -2.490 13.665 18.854 1.00 58.12 210 LYS A N 1
ATOM 1641 C CA . LYS A 1 210 ? -1.283 13.743 19.680 1.00 58.12 210 LYS A CA 1
ATOM 1642 C C . LYS A 1 210 ? -0.392 12.522 19.419 1.00 58.12 210 LYS A C 1
ATOM 1644 O O . LYS A 1 210 ? -0.856 11.407 19.687 1.00 58.12 210 LYS A O 1
ATOM 1649 N N . PRO A 1 211 ? 0.862 12.714 18.972 1.00 56.62 211 PRO A N 1
ATOM 1650 C CA . PRO A 1 211 ? 1.826 11.633 18.899 1.00 56.62 211 PRO A CA 1
ATOM 1651 C C . PRO A 1 211 ? 2.320 11.352 20.319 1.00 56.62 211 PRO A C 1
ATOM 1653 O O . PRO A 1 211 ? 2.908 12.216 20.963 1.00 56.62 211 PRO A O 1
ATOM 1656 N N . ASP A 1 212 ? 2.044 10.162 20.838 1.00 56.28 212 ASP A N 1
ATOM 1657 C CA . ASP A 1 212 ? 2.577 9.718 22.137 1.00 56.28 212 ASP A CA 1
ATOM 1658 C C . ASP A 1 212 ? 3.106 8.280 22.040 1.00 56.28 212 ASP A C 1
ATOM 1660 O O . ASP A 1 212 ? 2.965 7.460 22.950 1.00 56.28 212 ASP A O 1
ATOM 1664 N N . PHE A 1 213 ? 3.656 7.938 20.876 1.00 65.56 213 PHE A N 1
ATOM 1665 C CA . PHE A 1 213 ? 3.966 6.564 20.501 1.00 65.56 213 PHE A CA 1
ATOM 1666 C C . PHE A 1 213 ? 5.350 6.460 19.844 1.00 65.56 213 PHE A C 1
ATOM 1668 O O . PHE A 1 213 ? 5.481 6.417 18.633 1.00 65.56 213 PHE A O 1
ATOM 1675 N N . ASP A 1 214 ? 6.411 6.479 20.643 1.00 75.31 214 ASP A N 1
ATOM 1676 C CA . ASP A 1 214 ? 7.762 6.255 20.117 1.00 75.31 214 ASP A CA 1
ATOM 1677 C C . ASP A 1 214 ? 7.920 4.872 19.446 1.00 75.31 214 ASP A C 1
ATOM 1679 O O . ASP A 1 214 ? 7.079 3.971 19.570 1.00 75.31 214 ASP A O 1
ATOM 1683 N N . PHE A 1 215 ? 9.038 4.681 18.743 1.00 82.25 215 PHE A N 1
ATOM 1684 C CA . PHE A 1 215 ? 9.314 3.429 18.042 1.00 82.25 215 PHE A CA 1
ATOM 1685 C C . PHE A 1 215 ? 9.375 2.197 18.968 1.00 82.25 215 PHE A C 1
ATOM 1687 O O . PHE A 1 215 ? 9.101 1.079 18.526 1.00 82.25 215 PHE A O 1
ATOM 1694 N N . GLU A 1 216 ? 9.680 2.357 20.260 1.00 85.75 216 GLU A N 1
ATOM 1695 C CA . GLU A 1 216 ? 9.642 1.237 21.209 1.00 85.75 216 GLU A CA 1
ATOM 1696 C C . GLU A 1 216 ? 8.202 0.788 21.476 1.00 85.75 216 GLU A C 1
ATOM 1698 O O . GLU A 1 216 ? 7.909 -0.408 21.407 1.00 85.75 216 GLU A O 1
ATOM 1703 N N . LYS A 1 217 ? 7.267 1.727 21.647 1.00 82.00 217 LYS A N 1
ATOM 1704 C CA . LYS A 1 217 ? 5.838 1.405 21.735 1.00 82.00 217 LYS A CA 1
ATOM 1705 C C . LYS A 1 217 ? 5.303 0.775 20.442 1.00 82.00 217 LYS A C 1
ATOM 1707 O O . LYS A 1 217 ? 4.494 -0.155 20.511 1.00 82.00 217 LYS A O 1
ATOM 1712 N N . VAL A 1 218 ? 5.796 1.191 19.268 1.00 84.12 218 VAL A N 1
ATOM 1713 C CA . VAL A 1 218 ? 5.487 0.531 17.979 1.00 84.12 218 VAL A CA 1
ATOM 1714 C C . VAL A 1 218 ? 5.917 -0.932 17.988 1.00 84.12 218 VAL A C 1
ATOM 1716 O O . VAL A 1 218 ? 5.131 -1.799 17.603 1.00 84.12 218 VAL A O 1
ATOM 1719 N N . LYS A 1 219 ? 7.122 -1.242 18.476 1.00 88.81 219 LYS A N 1
ATOM 1720 C CA . LYS A 1 219 ? 7.596 -2.631 18.600 1.00 88.81 219 LYS A CA 1
ATOM 1721 C C . LYS A 1 219 ? 6.752 -3.445 19.578 1.00 88.81 219 LYS A C 1
ATOM 1723 O O . LYS A 1 219 ? 6.460 -4.609 19.297 1.00 88.81 219 LYS A O 1
ATOM 1728 N N . GLU A 1 220 ? 6.349 -2.857 20.703 1.00 90.06 220 GLU A N 1
ATOM 1729 C CA . GLU A 1 220 ? 5.472 -3.516 21.676 1.00 90.06 220 GLU A CA 1
ATOM 1730 C C . GLU A 1 220 ? 4.106 -3.851 21.067 1.00 90.06 220 GLU A C 1
ATOM 1732 O O . GLU A 1 220 ? 3.647 -4.993 21.171 1.00 90.06 220 GLU A O 1
ATOM 1737 N N . PHE A 1 221 ? 3.495 -2.893 20.364 1.00 88.44 221 PHE A N 1
ATOM 1738 C CA . PHE A 1 221 ? 2.234 -3.109 19.659 1.00 88.44 221 PHE A CA 1
ATOM 1739 C C . PHE A 1 221 ? 2.381 -4.151 18.556 1.00 88.44 221 PHE A C 1
ATOM 1741 O O . PHE A 1 221 ? 1.572 -5.073 18.486 1.00 88.44 221 PHE A O 1
ATOM 1748 N N . ALA A 1 222 ? 3.436 -4.061 17.741 1.00 90.06 222 ALA A N 1
ATOM 1749 C CA . ALA A 1 222 ? 3.728 -5.021 16.683 1.00 90.06 222 ALA A CA 1
ATOM 1750 C C . ALA A 1 222 ? 3.797 -6.448 17.231 1.00 90.06 222 ALA A C 1
ATOM 1752 O O . ALA A 1 222 ? 3.175 -7.359 16.685 1.00 90.06 222 ALA A O 1
ATOM 1753 N N . LYS A 1 223 ? 4.513 -6.636 18.344 1.00 92.31 223 LYS A N 1
ATOM 1754 C CA . LYS A 1 223 ? 4.636 -7.933 19.002 1.00 92.31 223 LYS A CA 1
ATOM 1755 C C . LYS A 1 223 ? 3.277 -8.453 19.474 1.00 92.31 223 LYS A C 1
ATOM 1757 O O . LYS A 1 223 ? 2.910 -9.572 19.121 1.00 92.31 223 LYS A O 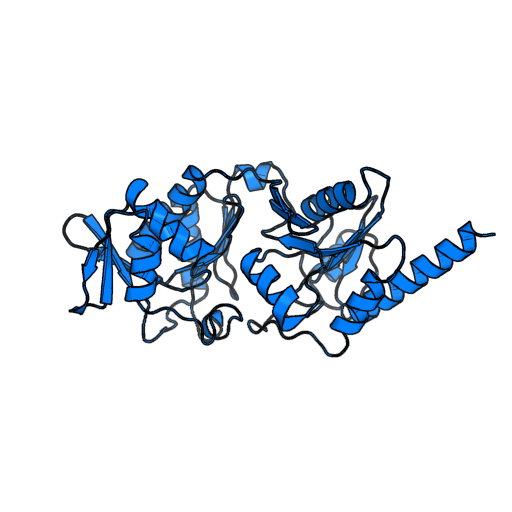1
ATOM 1762 N N . LEU A 1 224 ? 2.526 -7.650 20.231 1.00 91.38 224 LEU A N 1
ATOM 1763 C CA . LEU A 1 224 ? 1.237 -8.075 20.783 1.00 91.38 224 LEU A CA 1
ATOM 1764 C C . LEU A 1 224 ? 0.205 -8.350 19.679 1.00 91.38 224 LEU A C 1
ATOM 1766 O O . LEU A 1 224 ? -0.488 -9.366 19.721 1.00 91.38 224 LEU A O 1
ATOM 1770 N N . ALA A 1 225 ? 0.128 -7.480 18.670 1.00 89.88 225 ALA A N 1
ATOM 1771 C CA . ALA A 1 225 ? -0.748 -7.649 17.516 1.00 89.88 225 ALA A CA 1
ATOM 1772 C C . ALA A 1 225 ? -0.367 -8.887 16.697 1.00 89.88 225 ALA A C 1
ATOM 1774 O O . ALA A 1 225 ? -1.235 -9.694 16.370 1.00 89.88 225 ALA A O 1
ATOM 1775 N N . GLY A 1 226 ? 0.923 -9.090 16.419 1.00 91.06 226 GLY A N 1
ATOM 1776 C CA . GLY A 1 226 ? 1.410 -10.272 15.711 1.00 91.06 226 GLY A CA 1
ATOM 1777 C C . GLY A 1 226 ? 1.052 -11.577 16.426 1.00 91.06 226 GLY A C 1
ATOM 1778 O O . GLY A 1 226 ? 0.535 -12.502 15.798 1.00 91.06 226 GLY A O 1
ATOM 1779 N N . GLU A 1 227 ? 1.241 -11.628 17.748 1.00 91.38 227 GLU A N 1
ATOM 1780 C CA . GLU A 1 227 ? 0.888 -12.782 18.584 1.00 91.38 227 GLU A CA 1
ATOM 1781 C C . GLU A 1 227 ? -0.630 -13.034 18.626 1.00 91.38 227 GLU A C 1
ATOM 1783 O O . GLU A 1 227 ? -1.059 -14.172 18.436 1.00 91.38 227 GLU A O 1
ATOM 1788 N N . GLN A 1 228 ? -1.456 -11.998 18.835 1.00 88.62 228 GLN A N 1
ATOM 1789 C CA . GLN A 1 228 ? -2.914 -12.161 18.936 1.00 88.62 228 GLN A CA 1
ATOM 1790 C C . GLN A 1 228 ? -3.584 -12.479 17.592 1.00 88.62 228 GLN A C 1
ATOM 1792 O O . GLN A 1 228 ? -4.561 -13.226 17.562 1.00 88.62 228 GLN A O 1
ATOM 1797 N N . ILE A 1 229 ? -3.084 -11.912 16.491 1.00 88.69 229 ILE A N 1
ATOM 1798 C CA . ILE A 1 229 ? -3.667 -12.069 15.148 1.00 88.69 229 ILE A CA 1
ATOM 1799 C C . ILE A 1 229 ? -3.066 -13.292 14.429 1.00 88.69 229 ILE A C 1
ATOM 1801 O O . ILE A 1 229 ? -3.603 -13.755 13.426 1.00 88.69 229 ILE A O 1
ATOM 1805 N N . GLY A 1 230 ? -1.950 -13.838 14.924 1.00 89.56 230 GLY A N 1
ATOM 1806 C CA . GLY A 1 230 ? -1.242 -14.944 14.274 1.00 89.56 230 GLY A CA 1
ATOM 1807 C C . GLY A 1 230 ? -0.553 -14.516 12.976 1.00 89.56 230 GLY A C 1
ATOM 1808 O O . GLY A 1 230 ? -0.511 -15.277 12.007 1.00 89.56 230 GLY A O 1
ATOM 1809 N N . ARG A 1 231 ? -0.039 -13.282 12.942 1.00 90.50 231 ARG A N 1
ATOM 1810 C CA . ARG A 1 231 ? 0.631 -12.680 11.783 1.00 90.50 231 ARG A CA 1
ATOM 1811 C C . ARG A 1 231 ? 2.065 -12.309 12.114 1.00 90.50 231 ARG A C 1
ATOM 1813 O O . ARG A 1 231 ? 2.385 -11.941 13.242 1.00 90.50 231 ARG A O 1
ATOM 1820 N N . LYS A 1 232 ? 2.933 -12.362 11.108 1.00 90.69 232 LYS A N 1
ATOM 1821 C CA . LYS A 1 232 ? 4.290 -11.841 11.238 1.00 90.69 232 LYS A CA 1
ATOM 1822 C C . LYS A 1 232 ? 4.230 -10.322 11.291 1.00 90.69 232 LYS A C 1
ATOM 1824 O O . LYS A 1 232 ? 3.738 -9.704 10.353 1.00 90.69 232 LYS A O 1
ATOM 1829 N N . ALA A 1 233 ? 4.750 -9.752 12.370 1.00 90.19 233 ALA A N 1
ATOM 1830 C CA . ALA A 1 233 ? 4.809 -8.314 12.565 1.00 90.19 233 ALA A CA 1
ATOM 1831 C C . ALA A 1 233 ? 6.195 -7.770 12.206 1.00 90.19 233 ALA A C 1
ATOM 1833 O O . ALA A 1 233 ? 7.208 -8.279 12.694 1.00 90.19 233 ALA A O 1
ATOM 1834 N N . LEU A 1 234 ? 6.235 -6.738 11.370 1.00 87.69 234 LEU A N 1
ATOM 1835 C CA . LEU A 1 234 ? 7.443 -6.001 11.012 1.00 87.69 234 LEU A CA 1
ATOM 1836 C C . LEU A 1 234 ? 7.243 -4.531 11.404 1.00 87.69 234 LEU A C 1
ATOM 1838 O O . LEU A 1 234 ? 6.472 -3.839 10.742 1.00 87.69 234 LEU A O 1
ATOM 1842 N N . PRO A 1 235 ? 7.863 -4.062 12.500 1.00 86.00 235 PRO A N 1
ATOM 1843 C CA . PRO A 1 235 ? 7.774 -2.668 12.906 1.00 86.00 235 PRO A CA 1
ATOM 1844 C C . PRO A 1 235 ? 8.729 -1.793 12.084 1.00 86.00 235 PRO A C 1
ATOM 1846 O O . PRO A 1 235 ? 9.879 -2.167 11.842 1.00 86.00 235 PRO A O 1
ATOM 1849 N N . TYR A 1 236 ? 8.258 -0.604 11.735 1.00 78.69 236 TYR A N 1
ATOM 1850 C CA . TYR A 1 236 ? 8.955 0.439 11.000 1.00 78.69 236 TYR A CA 1
ATOM 1851 C C . TYR A 1 236 ? 8.807 1.773 11.732 1.00 78.69 236 TYR A C 1
ATOM 1853 O O . TYR A 1 236 ? 7.740 2.096 12.252 1.00 78.69 236 TYR A O 1
ATOM 1861 N N . GLU A 1 237 ? 9.891 2.539 11.778 1.00 74.19 237 GLU A N 1
ATOM 1862 C CA . GLU A 1 237 ? 9.947 3.827 12.481 1.00 74.19 237 GLU A CA 1
ATOM 1863 C C . GLU A 1 237 ? 9.139 4.918 11.759 1.00 74.19 237 GLU A C 1
ATOM 1865 O O . GLU A 1 237 ? 8.568 5.793 12.393 1.00 74.19 237 GLU A O 1
ATOM 1870 N N . ASP A 1 238 ? 9.026 4.829 10.433 1.00 66.81 238 ASP A N 1
ATOM 1871 C CA . ASP A 1 238 ? 8.432 5.847 9.562 1.00 66.81 238 ASP A CA 1
ATOM 1872 C C . ASP A 1 238 ? 6.937 5.637 9.253 1.00 66.81 238 ASP A C 1
ATOM 1874 O O . ASP A 1 238 ? 6.232 6.601 8.949 1.00 66.81 238 ASP A O 1
ATOM 1878 N N . HIS A 1 239 ? 6.428 4.401 9.313 1.00 69.81 239 HIS A N 1
ATOM 1879 C CA . HIS A 1 239 ? 5.033 4.109 8.943 1.00 69.81 239 HIS A CA 1
ATOM 1880 C C . HIS A 1 239 ? 4.306 3.065 9.811 1.00 69.81 239 HIS A C 1
ATOM 1882 O O . HIS A 1 239 ? 3.176 2.697 9.493 1.00 69.81 239 HIS A O 1
ATOM 1888 N N . GLY A 1 240 ? 4.882 2.635 10.942 1.00 81.00 240 GLY A N 1
ATOM 1889 C CA . GLY A 1 240 ? 4.187 1.810 11.937 1.00 81.00 240 GLY A CA 1
ATOM 1890 C C . GLY A 1 240 ? 4.501 0.318 11.833 1.00 81.00 240 GLY A C 1
ATOM 1891 O O . GLY A 1 240 ? 5.601 -0.100 12.173 1.00 81.00 240 GLY A O 1
ATOM 1892 N N . VAL A 1 241 ? 3.531 -0.525 11.472 1.00 85.50 241 VAL A N 1
ATOM 1893 C CA . VAL A 1 241 ? 3.691 -1.992 11.511 1.00 85.50 241 VAL A CA 1
ATOM 1894 C C . VAL A 1 241 ? 3.056 -2.667 10.306 1.00 85.50 241 VAL A C 1
ATOM 1896 O O . VAL A 1 241 ? 1.856 -2.527 10.086 1.00 85.50 241 VAL A O 1
ATOM 1899 N N . ASP A 1 242 ? 3.814 -3.519 9.619 1.00 86.69 242 ASP A N 1
ATOM 1900 C CA . ASP A 1 242 ? 3.246 -4.495 8.690 1.00 86.69 242 ASP A CA 1
ATOM 1901 C C . ASP A 1 242 ? 2.885 -5.794 9.405 1.00 86.69 242 ASP A C 1
ATOM 1903 O O . ASP A 1 242 ? 3.713 -6.391 10.096 1.00 86.69 242 ASP A O 1
ATOM 1907 N N . LEU A 1 243 ? 1.661 -6.275 9.188 1.00 88.00 243 LEU A N 1
ATOM 1908 C CA . LEU A 1 243 ? 1.178 -7.562 9.682 1.00 88.00 243 LEU A CA 1
ATOM 1909 C C . LEU A 1 243 ? 0.856 -8.494 8.514 1.00 88.00 243 LEU A C 1
ATOM 1911 O O . LEU A 1 243 ? -0.202 -8.424 7.875 1.00 88.00 243 LEU A O 1
ATOM 1915 N N . ILE A 1 244 ? 1.779 -9.419 8.273 1.00 87.88 244 ILE A N 1
ATOM 1916 C CA . ILE A 1 244 ? 1.770 -10.324 7.126 1.00 87.88 244 ILE A CA 1
ATOM 1917 C C . ILE A 1 244 ? 1.160 -11.665 7.540 1.00 87.88 244 ILE A C 1
ATOM 1919 O O . ILE A 1 244 ? 1.562 -12.272 8.538 1.00 87.88 244 ILE A O 1
ATOM 1923 N N . SER A 1 245 ? 0.171 -12.135 6.777 1.00 89.44 245 SER A N 1
ATOM 1924 C CA . SER A 1 245 ? -0.423 -13.460 6.980 1.00 89.44 245 SER A CA 1
ATOM 1925 C C . SER A 1 245 ? 0.595 -14.572 6.722 1.00 89.44 245 SER A C 1
ATOM 1927 O O . SER A 1 245 ? 1.481 -14.451 5.873 1.00 89.44 245 SER A O 1
ATOM 1929 N N . LYS A 1 246 ? 0.435 -15.699 7.419 1.00 88.44 246 LYS A N 1
ATOM 1930 C CA . LYS A 1 246 ? 1.281 -16.878 7.210 1.00 88.44 246 LYS A CA 1
ATOM 1931 C C . LYS A 1 246 ? 1.255 -17.354 5.753 1.00 88.44 246 LYS A C 1
ATOM 1933 O O . LYS A 1 246 ? 2.299 -17.657 5.190 1.00 88.44 246 LYS A O 1
ATOM 1938 N N . GLU A 1 247 ? 0.080 -17.369 5.124 1.00 88.44 247 GLU A N 1
ATOM 1939 C CA . GLU A 1 247 ? -0.050 -17.769 3.720 1.00 88.44 247 GLU A CA 1
ATOM 1940 C C . GLU A 1 247 ? 0.629 -16.773 2.772 1.00 88.44 247 GLU A C 1
ATOM 1942 O O . GLU A 1 247 ? 1.225 -17.189 1.782 1.00 88.44 247 GLU A O 1
ATOM 1947 N N . ALA A 1 248 ? 0.595 -15.468 3.068 1.00 86.69 248 ALA A N 1
ATOM 1948 C CA . ALA A 1 248 ? 1.333 -14.488 2.277 1.00 86.69 248 ALA A CA 1
ATOM 1949 C C . ALA A 1 248 ? 2.857 -14.668 2.416 1.00 86.69 248 ALA A C 1
ATOM 1951 O O . ALA A 1 248 ? 3.605 -14.514 1.451 1.00 86.69 248 ALA A O 1
ATOM 1952 N N . GLU A 1 249 ? 3.336 -15.041 3.600 1.00 83.25 249 GLU A N 1
ATOM 1953 C CA . GLU A 1 249 ? 4.749 -15.359 3.796 1.00 83.25 249 GLU A CA 1
ATOM 1954 C C . GLU A 1 249 ? 5.152 -16.646 3.049 1.00 83.25 249 GLU A C 1
ATOM 1956 O O . GLU A 1 249 ? 6.127 -16.650 2.297 1.00 83.25 249 GLU A O 1
ATOM 1961 N N . GLU A 1 250 ? 4.374 -17.723 3.194 1.00 85.06 250 GLU A N 1
ATOM 1962 C CA . GLU A 1 250 ? 4.648 -19.037 2.591 1.00 85.06 250 GLU A CA 1
ATOM 1963 C C . GLU A 1 250 ? 4.441 -19.059 1.068 1.00 85.06 250 GLU A C 1
ATOM 1965 O O . GLU A 1 250 ? 5.192 -19.710 0.337 1.00 85.06 250 GLU A O 1
ATOM 1970 N N . GLY A 1 251 ? 3.451 -18.313 0.572 1.00 76.94 251 GLY A N 1
ATOM 1971 C CA . GLY A 1 251 ? 3.114 -18.183 -0.847 1.00 76.94 251 GLY A CA 1
ATOM 1972 C C . GLY A 1 251 ? 4.146 -17.400 -1.662 1.00 76.94 251 GLY A C 1
ATOM 1973 O O . GLY A 1 251 ? 4.012 -17.291 -2.879 1.00 76.94 251 GLY A O 1
ATOM 1974 N N . ASN A 1 252 ? 5.205 -16.896 -1.016 1.00 71.81 252 ASN A N 1
ATOM 1975 C CA . ASN A 1 252 ? 6.334 -16.207 -1.639 1.00 71.81 252 ASN A CA 1
ATOM 1976 C C . ASN A 1 252 ? 5.969 -14.942 -2.434 1.00 71.81 252 ASN A C 1
ATOM 1978 O O . ASN A 1 252 ? 6.746 -14.535 -3.307 1.00 71.81 252 ASN A O 1
ATOM 1982 N N . TYR A 1 253 ? 4.868 -14.264 -2.096 1.00 85.38 253 TYR A N 1
ATOM 1983 C CA . TYR A 1 253 ? 4.507 -12.992 -2.724 1.00 85.38 253 TYR A CA 1
ATOM 1984 C C . TYR A 1 253 ? 5.637 -11.961 -2.561 1.00 85.38 253 TYR A C 1
ATOM 1986 O O . TYR A 1 253 ? 6.391 -11.951 -1.580 1.00 85.38 253 TYR A O 1
ATOM 1994 N N . SER A 1 254 ? 5.829 -11.148 -3.593 1.00 87.69 254 SER A N 1
ATOM 1995 C CA . SER A 1 254 ? 6.772 -10.033 -3.602 1.00 87.69 254 SER A CA 1
ATOM 1996 C C . SER A 1 254 ? 6.439 -9.068 -4.724 1.00 87.69 254 SER A C 1
ATOM 1998 O O . SER A 1 254 ? 5.771 -9.432 -5.694 1.00 87.69 254 SER A O 1
ATOM 2000 N N . LYS A 1 255 ? 7.005 -7.863 -4.633 1.00 90.94 255 LYS A N 1
ATOM 2001 C CA . LYS A 1 255 ? 6.989 -6.867 -5.703 1.00 90.94 255 LYS A CA 1
ATOM 2002 C C . LYS A 1 255 ? 7.442 -7.462 -7.057 1.00 90.94 255 LYS A C 1
ATOM 2004 O O . LYS A 1 255 ? 6.725 -7.318 -8.041 1.00 90.94 255 LYS A O 1
ATOM 2009 N N . ASP A 1 256 ? 8.539 -8.234 -7.087 1.00 90.88 256 ASP A N 1
ATOM 2010 C CA . ASP A 1 256 ? 9.021 -8.968 -8.285 1.00 90.88 256 ASP A CA 1
ATOM 2011 C C . ASP A 1 256 ? 7.995 -9.994 -8.810 1.00 90.88 256 ASP A C 1
ATOM 2013 O O . ASP A 1 256 ? 7.731 -10.051 -10.010 1.00 90.88 256 ASP A O 1
ATOM 2017 N N . ALA A 1 257 ? 7.358 -10.778 -7.929 1.00 90.62 257 ALA A N 1
ATOM 2018 C CA . ALA A 1 257 ? 6.334 -11.742 -8.342 1.00 90.62 257 ALA A CA 1
ATOM 2019 C C . ALA A 1 257 ? 5.105 -11.041 -8.952 1.00 90.62 257 ALA A C 1
ATOM 2021 O O . ALA A 1 257 ? 4.642 -11.430 -10.026 1.00 90.62 257 ALA A O 1
ATOM 2022 N N . GLY A 1 258 ? 4.631 -9.963 -8.319 1.00 93.62 258 GLY A N 1
ATOM 2023 C CA . GLY A 1 258 ? 3.544 -9.131 -8.838 1.00 93.62 258 GLY A CA 1
ATOM 2024 C C . GLY A 1 258 ? 3.885 -8.492 -10.188 1.00 93.62 258 GLY A C 1
ATOM 2025 O O . GLY A 1 258 ? 3.080 -8.545 -11.117 1.00 93.62 258 GLY A O 1
ATOM 2026 N N . LEU A 1 259 ? 5.106 -7.966 -10.339 1.00 95.00 259 LEU A N 1
ATOM 2027 C CA . LEU A 1 259 ? 5.602 -7.394 -11.594 1.00 95.00 259 LEU A CA 1
ATOM 2028 C C . LEU A 1 259 ? 5.636 -8.422 -12.731 1.00 95.00 259 LEU A C 1
ATOM 2030 O O . LEU A 1 259 ? 5.338 -8.095 -13.881 1.00 95.00 259 LEU A O 1
ATOM 2034 N N . ARG A 1 260 ? 5.976 -9.675 -12.427 1.00 93.31 260 ARG A N 1
ATOM 2035 C CA . ARG A 1 260 ? 6.003 -10.755 -13.419 1.00 93.31 260 ARG A CA 1
ATOM 2036 C C . ARG A 1 260 ? 4.618 -11.173 -13.868 1.00 93.31 260 ARG A C 1
ATOM 2038 O O . ARG A 1 260 ? 4.423 -11.351 -15.067 1.00 93.31 260 ARG A O 1
ATOM 2045 N N . GLU A 1 261 ? 3.665 -11.307 -12.953 1.00 94.38 261 GLU A N 1
ATOM 2046 C CA . GLU A 1 261 ? 2.277 -11.582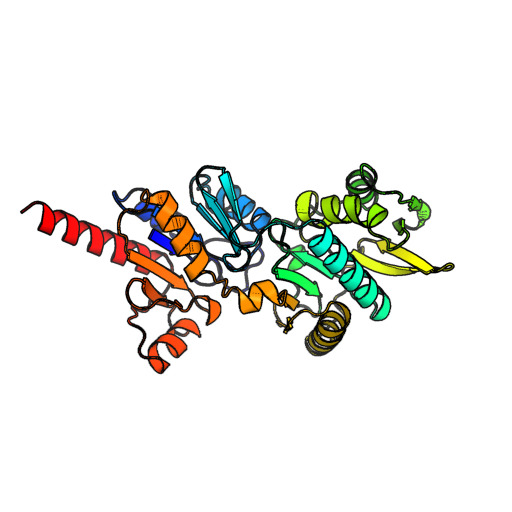 -13.339 1.00 94.38 261 GLU A CA 1
ATOM 2047 C C . GLU A 1 261 ? 1.688 -10.420 -14.148 1.00 94.38 261 GLU A C 1
ATOM 2049 O O . GLU A 1 261 ? 1.085 -10.659 -15.194 1.00 94.38 261 GLU A O 1
ATOM 2054 N N . TYR A 1 262 ? 1.975 -9.171 -13.763 1.00 96.12 262 TYR A N 1
ATOM 2055 C CA . TYR A 1 262 ? 1.652 -7.997 -14.578 1.00 96.12 262 TYR A CA 1
ATOM 2056 C C . TYR A 1 262 ? 2.280 -8.091 -15.980 1.00 96.12 262 TYR A C 1
ATOM 2058 O O . TYR A 1 262 ? 1.616 -7.846 -16.988 1.00 96.12 262 TYR A O 1
ATOM 2066 N N . GLY A 1 263 ? 3.560 -8.463 -16.073 1.00 95.56 263 GLY A N 1
ATOM 2067 C CA . GLY A 1 263 ? 4.277 -8.608 -17.340 1.00 95.56 263 GLY A CA 1
ATOM 2068 C C . GLY A 1 263 ? 3.695 -9.701 -18.240 1.00 95.56 263 GLY A C 1
ATOM 2069 O O . GLY A 1 263 ? 3.487 -9.464 -19.429 1.00 95.56 263 GLY A O 1
ATOM 2070 N N . LYS A 1 264 ? 3.370 -10.878 -17.691 1.00 95.12 264 LYS A N 1
ATOM 2071 C CA . LYS A 1 264 ? 2.722 -11.968 -18.444 1.00 95.12 264 LYS A CA 1
ATOM 2072 C C . LYS A 1 264 ? 1.415 -11.503 -19.069 1.00 95.12 264 LYS A C 1
ATOM 2074 O O . LYS A 1 264 ? 1.169 -11.762 -20.245 1.00 95.12 264 LYS A O 1
ATOM 2079 N N . ASP A 1 265 ? 0.619 -10.776 -18.302 1.00 95.38 265 ASP A N 1
ATOM 2080 C CA . ASP A 1 265 ? -0.613 -10.159 -18.768 1.00 95.38 265 ASP A CA 1
ATOM 2081 C C . ASP A 1 265 ? -0.373 -9.128 -19.872 1.00 95.38 265 ASP A C 1
ATOM 2083 O O . ASP A 1 265 ? -1.033 -9.157 -20.914 1.00 95.38 265 ASP A O 1
ATOM 2087 N N . ALA A 1 266 ? 0.584 -8.226 -19.658 1.00 95.44 266 ALA A N 1
ATOM 2088 C CA . ALA A 1 266 ? 0.879 -7.139 -20.578 1.00 95.44 266 ALA A CA 1
ATOM 2089 C C . ALA A 1 266 ? 1.392 -7.638 -21.934 1.00 95.44 266 ALA A C 1
ATOM 2091 O O . ALA A 1 266 ? 0.998 -7.128 -22.982 1.00 95.44 266 ALA A O 1
ATOM 2092 N N . PHE A 1 267 ? 2.202 -8.696 -21.919 1.00 95.00 267 PHE A N 1
ATOM 2093 C CA . PHE A 1 267 ? 2.809 -9.278 -23.113 1.00 95.00 267 PHE A CA 1
ATOM 2094 C C . PHE A 1 267 ? 2.084 -10.531 -23.626 1.00 95.00 267 PHE A C 1
ATOM 2096 O O . PHE A 1 267 ? 2.618 -11.232 -24.487 1.00 95.00 267 PHE A O 1
ATOM 2103 N N . ALA A 1 268 ? 0.871 -10.824 -23.140 1.00 93.94 268 ALA A N 1
ATOM 2104 C CA . ALA A 1 268 ? 0.072 -11.988 -23.541 1.00 93.94 268 ALA A CA 1
ATOM 2105 C C . ALA A 1 268 ? 0.863 -13.315 -23.484 1.00 93.94 268 ALA A C 1
ATOM 2107 O O . ALA A 1 268 ? 0.864 -14.102 -24.432 1.00 93.94 268 ALA A O 1
ATOM 2108 N N . ASN A 1 269 ? 1.563 -13.540 -22.369 1.00 91.94 269 ASN A N 1
ATOM 2109 C CA . ASN A 1 269 ? 2.449 -14.678 -22.097 1.00 91.94 269 ASN A CA 1
ATOM 2110 C C . ASN A 1 269 ? 3.644 -14.835 -23.059 1.00 91.94 269 ASN A C 1
ATOM 2112 O O . ASN A 1 269 ? 4.312 -15.871 -23.040 1.00 91.94 269 ASN A O 1
ATOM 2116 N N . LYS A 1 270 ? 3.955 -13.832 -23.891 1.00 92.19 270 LYS A N 1
ATOM 2117 C CA . LYS A 1 270 ? 5.214 -13.815 -24.648 1.00 92.19 270 LYS A CA 1
ATOM 2118 C C . LYS A 1 270 ? 6.400 -13.590 -23.699 1.00 92.19 270 LYS A C 1
ATOM 2120 O O . LYS A 1 270 ? 6.223 -12.929 -22.676 1.00 92.19 270 LYS A O 1
ATOM 2125 N N . PRO A 1 271 ? 7.607 -14.089 -24.028 1.00 91.00 271 PRO A N 1
ATOM 2126 C CA . PRO A 1 271 ? 8.802 -13.827 -23.230 1.00 91.00 271 PRO A CA 1
ATOM 2127 C C . PRO A 1 271 ? 9.084 -12.327 -23.089 1.00 91.00 271 PRO A C 1
ATOM 2129 O O . PRO A 1 271 ? 8.984 -11.581 -24.064 1.00 91.00 271 PRO A O 1
ATOM 2132 N N . PHE A 1 272 ? 9.478 -11.900 -21.891 1.00 91.31 272 PHE A N 1
ATOM 2133 C CA . PHE A 1 272 ? 9.856 -10.522 -21.586 1.00 91.31 272 PHE A CA 1
ATOM 2134 C C . PHE A 1 272 ? 10.994 -10.492 -20.561 1.00 91.31 272 PHE A C 1
ATOM 2136 O O . PHE A 1 272 ? 11.234 -11.466 -19.852 1.00 91.31 272 PHE A O 1
ATOM 2143 N N . ILE A 1 273 ? 11.673 -9.349 -20.473 1.00 90.50 273 ILE A N 1
ATOM 2144 C CA . ILE A 1 273 ? 12.623 -9.040 -19.399 1.00 90.50 273 ILE A CA 1
ATOM 2145 C C . ILE A 1 273 ? 11.952 -8.057 -18.441 1.00 90.50 273 ILE A C 1
ATOM 2147 O O . ILE A 1 273 ? 11.203 -7.167 -18.871 1.00 90.50 273 ILE A O 1
ATOM 2151 N N . SER A 1 274 ? 12.203 -8.230 -17.148 1.00 92.12 274 SER A N 1
ATOM 2152 C CA . SER A 1 274 ? 11.790 -7.284 -16.114 1.00 92.12 274 SER A CA 1
ATOM 2153 C C . SER A 1 274 ? 12.928 -6.319 -15.803 1.00 92.12 274 SER A C 1
ATOM 2155 O O . SER A 1 274 ? 14.088 -6.719 -15.744 1.00 92.12 274 SER A O 1
ATOM 2157 N N . ALA A 1 275 ? 12.606 -5.052 -15.586 1.00 92.50 275 ALA A N 1
ATOM 2158 C CA . ALA A 1 275 ? 13.511 -4.081 -14.991 1.00 92.50 275 ALA A CA 1
ATOM 2159 C C . ALA A 1 275 ? 12.865 -3.545 -13.715 1.00 92.50 275 ALA A C 1
ATOM 2161 O O . ALA A 1 275 ? 11.683 -3.200 -13.743 1.00 92.50 275 ALA A O 1
ATOM 2162 N N . ILE A 1 276 ? 13.617 -3.506 -12.619 1.00 93.06 276 ILE A N 1
ATOM 2163 C CA . ILE A 1 276 ? 13.159 -2.966 -11.336 1.00 93.06 276 ILE A CA 1
ATOM 2164 C C . ILE A 1 276 ? 14.039 -1.785 -10.960 1.00 93.06 276 ILE A C 1
ATOM 2166 O O . ILE A 1 276 ? 15.260 -1.900 -11.011 1.00 93.06 276 ILE A O 1
ATOM 2170 N N . VAL A 1 277 ? 13.412 -0.684 -10.556 1.00 93.56 277 VAL A N 1
ATOM 2171 C CA . VAL A 1 277 ? 14.075 0.450 -9.907 1.00 93.56 277 VAL A CA 1
ATOM 2172 C C . VAL A 1 277 ? 13.609 0.502 -8.460 1.00 93.56 277 VAL A C 1
ATOM 2174 O O . VAL A 1 277 ? 12.400 0.475 -8.231 1.00 93.56 277 VAL A O 1
ATOM 2177 N N . GLY A 1 278 ? 14.531 0.569 -7.501 1.00 92.19 278 GLY A N 1
ATOM 2178 C CA . GLY A 1 278 ? 14.180 0.577 -6.077 1.00 92.19 278 GLY A CA 1
ATOM 2179 C C . GLY A 1 278 ? 15.339 0.943 -5.157 1.00 92.19 278 GLY A C 1
ATOM 2180 O O . GLY A 1 278 ? 16.491 0.998 -5.588 1.00 92.19 278 GLY A O 1
ATOM 2181 N N . ASP A 1 279 ? 15.026 1.200 -3.893 1.00 90.12 279 ASP A N 1
ATOM 2182 C CA . ASP A 1 279 ? 15.948 1.696 -2.865 1.00 90.12 279 ASP A CA 1
ATOM 2183 C C . ASP A 1 279 ? 16.073 0.738 -1.664 1.00 90.12 279 ASP A C 1
ATOM 2185 O O . ASP A 1 279 ? 17.076 0.762 -0.944 1.00 90.12 279 ASP A O 1
ATOM 2189 N N . LYS A 1 280 ? 15.095 -0.153 -1.453 1.00 88.44 280 LYS A N 1
ATOM 2190 C CA . LYS A 1 280 ? 15.053 -1.063 -0.302 1.00 88.44 280 LYS A CA 1
ATOM 2191 C C . LYS A 1 280 ? 15.373 -2.507 -0.670 1.00 88.44 280 LYS A C 1
ATOM 2193 O O . LYS A 1 280 ? 15.225 -2.977 -1.797 1.00 88.44 280 LYS A O 1
ATOM 2198 N N . GLY A 1 281 ? 15.714 -3.287 0.357 1.00 85.56 281 GLY A N 1
ATOM 2199 C CA . GLY A 1 281 ? 15.900 -4.735 0.234 1.00 85.56 281 GLY A CA 1
ATOM 2200 C C . GLY A 1 281 ? 14.659 -5.498 -0.256 1.00 85.56 281 GLY A C 1
ATOM 2201 O O . GLY A 1 281 ? 14.801 -6.590 -0.803 1.00 85.56 281 GLY A O 1
ATOM 2202 N N . SER A 1 282 ? 13.455 -4.939 -0.092 1.00 83.31 282 SER A N 1
ATOM 2203 C CA . SER A 1 282 ? 12.200 -5.523 -0.587 1.00 83.31 282 SER A CA 1
ATOM 2204 C C . SER A 1 282 ? 12.024 -5.401 -2.108 1.00 83.31 282 SER A C 1
ATOM 2206 O O . SER A 1 282 ? 11.210 -6.135 -2.674 1.00 83.31 282 SER A O 1
ATOM 2208 N N . ASP A 1 283 ? 12.809 -4.544 -2.769 1.00 87.81 283 ASP A N 1
ATOM 2209 C CA . ASP A 1 283 ? 12.830 -4.384 -4.229 1.00 87.81 283 ASP A CA 1
ATOM 2210 C C . ASP A 1 283 ? 13.805 -5.342 -4.914 1.00 87.81 283 ASP A C 1
ATOM 2212 O O . ASP A 1 283 ? 13.774 -5.504 -6.134 1.00 87.81 283 ASP A O 1
ATOM 2216 N N . ILE A 1 284 ? 14.664 -6.011 -4.137 1.00 89.31 284 ILE A N 1
ATOM 2217 C CA . ILE A 1 284 ? 15.633 -6.964 -4.669 1.00 89.31 284 ILE A CA 1
ATOM 2218 C C . ILE A 1 284 ? 14.889 -8.108 -5.375 1.00 89.31 284 ILE A C 1
ATOM 2220 O O . ILE A 1 284 ? 14.087 -8.808 -4.743 1.00 89.31 284 ILE A O 1
ATOM 2224 N N . PRO A 1 285 ? 15.159 -8.351 -6.672 1.00 87.12 285 PRO A N 1
ATOM 2225 C CA . PRO A 1 285 ? 14.456 -9.379 -7.419 1.00 87.12 285 PRO A CA 1
ATOM 2226 C C . PRO A 1 285 ? 14.746 -10.766 -6.848 1.00 87.12 285 PRO A C 1
ATOM 2228 O O . PRO A 1 285 ? 15.898 -11.148 -6.636 1.00 87.12 285 PRO A O 1
ATOM 2231 N N . LYS A 1 286 ? 13.691 -11.566 -6.664 1.00 83.31 286 LYS A N 1
ATOM 2232 C CA . LYS A 1 286 ? 13.819 -12.979 -6.277 1.00 83.31 286 LYS A CA 1
ATOM 2233 C C . LYS A 1 286 ? 14.263 -13.837 -7.466 1.00 83.31 286 LYS A C 1
ATOM 2235 O O . LYS A 1 286 ? 14.852 -14.900 -7.284 1.00 83.31 286 LYS A O 1
ATOM 2240 N N . THR A 1 287 ? 14.010 -13.373 -8.690 1.00 80.06 287 THR A N 1
ATOM 2241 C CA . THR A 1 287 ? 14.289 -14.105 -9.933 1.00 80.06 287 THR A CA 1
ATOM 2242 C C . THR A 1 287 ? 15.289 -13.377 -10.836 1.00 80.06 287 THR A C 1
ATOM 2244 O O . THR A 1 287 ? 14.952 -12.787 -11.858 1.00 80.06 287 THR A O 1
ATOM 2247 N N . ILE A 1 288 ? 16.570 -13.484 -10.477 1.00 76.69 288 ILE A N 1
ATOM 2248 C CA . ILE A 1 288 ? 17.688 -12.729 -11.076 1.00 76.69 288 ILE A CA 1
ATOM 2249 C C . ILE A 1 288 ? 17.886 -13.002 -12.583 1.00 76.69 288 ILE A C 1
ATOM 2251 O O . ILE A 1 288 ? 18.320 -12.126 -13.322 1.00 76.69 288 ILE A O 1
ATOM 2255 N N . LYS A 1 289 ? 17.556 -14.202 -13.084 1.00 76.38 289 LYS A N 1
ATOM 2256 C CA . LYS A 1 289 ? 17.850 -14.593 -14.481 1.00 76.38 289 LYS A CA 1
ATOM 2257 C C . LYS A 1 289 ? 17.085 -13.799 -15.547 1.00 76.38 289 LYS A C 1
ATOM 2259 O O . LYS A 1 289 ? 17.519 -13.784 -16.693 1.00 76.38 289 LYS A O 1
ATOM 2264 N N . GLU A 1 290 ? 15.961 -13.176 -15.195 1.00 81.38 290 GLU A N 1
ATOM 2265 C CA . GLU A 1 290 ? 15.119 -12.434 -16.153 1.00 81.38 290 GLU A CA 1
ATOM 2266 C C . GLU A 1 290 ? 14.719 -11.053 -15.610 1.00 81.38 290 GLU A C 1
ATOM 2268 O O . GLU A 1 290 ? 13.758 -10.448 -16.092 1.00 81.38 290 GLU A O 1
ATOM 2273 N N . THR A 1 291 ? 15.446 -10.565 -14.600 1.00 87.88 291 THR A N 1
ATOM 2274 C CA . THR A 1 291 ? 15.225 -9.250 -14.003 1.00 87.88 291 THR A CA 1
ATOM 2275 C C . THR A 1 291 ? 16.543 -8.487 -13.924 1.00 87.88 291 THR A C 1
ATOM 2277 O O . THR A 1 291 ? 17.516 -8.986 -13.365 1.00 87.88 291 THR A O 1
ATOM 2280 N N . ILE A 1 292 ? 16.569 -7.275 -14.474 1.00 88.50 292 ILE A N 1
ATOM 2281 C CA . ILE A 1 292 ? 17.675 -6.325 -14.328 1.00 88.50 292 ILE A CA 1
ATOM 2282 C C . ILE A 1 292 ? 17.318 -5.369 -13.189 1.00 88.50 292 ILE A C 1
ATOM 2284 O O . ILE A 1 292 ? 16.231 -4.788 -13.195 1.00 88.50 292 ILE A O 1
ATOM 2288 N N . MET A 1 293 ? 18.219 -5.215 -12.220 1.00 91.38 293 MET A N 1
ATOM 2289 C CA . MET A 1 293 ? 18.024 -4.304 -11.093 1.00 91.38 293 MET A CA 1
ATOM 2290 C C . MET A 1 293 ? 18.708 -2.958 -11.353 1.00 91.38 293 MET A C 1
ATOM 2292 O O . MET A 1 293 ? 19.856 -2.905 -11.789 1.00 91.38 293 MET A O 1
ATOM 2296 N N . PHE A 1 294 ? 18.021 -1.872 -11.031 1.00 93.81 294 PHE A N 1
ATOM 2297 C CA . PHE A 1 294 ? 18.537 -0.509 -11.045 1.00 93.81 294 PHE A CA 1
ATOM 2298 C C . PHE A 1 294 ? 18.382 0.069 -9.636 1.00 93.81 294 PHE A C 1
ATOM 2300 O O . PHE A 1 294 ? 17.384 0.734 -9.349 1.00 93.81 294 PHE A O 1
ATOM 2307 N N . PRO A 1 295 ? 19.301 -0.254 -8.711 1.00 94.62 295 PRO A N 1
ATOM 2308 C CA . PRO A 1 295 ? 19.205 0.241 -7.352 1.00 94.62 295 PRO A CA 1
ATOM 2309 C C . PRO A 1 295 ? 19.505 1.740 -7.310 1.00 94.62 295 PRO A C 1
ATOM 2311 O O . PRO A 1 295 ? 20.310 2.237 -8.103 1.00 94.62 295 PRO A O 1
ATOM 2314 N N . LEU A 1 296 ? 18.891 2.460 -6.371 1.00 94.25 296 LEU A N 1
ATOM 2315 C CA . LEU A 1 296 ? 19.314 3.828 -6.091 1.00 94.25 296 LEU A CA 1
ATOM 2316 C C . LEU A 1 296 ? 20.722 3.850 -5.504 1.00 94.25 296 LEU A C 1
ATOM 2318 O O . LEU A 1 296 ? 21.070 2.984 -4.701 1.00 94.25 296 LEU A O 1
ATOM 2322 N N . ARG A 1 297 ? 21.512 4.856 -5.874 1.00 94.06 297 ARG A N 1
ATOM 2323 C CA . ARG A 1 297 ? 22.830 5.072 -5.273 1.00 94.06 297 ARG A CA 1
ATOM 2324 C C . ARG A 1 297 ? 22.731 5.285 -3.766 1.00 94.06 297 ARG A C 1
ATOM 2326 O O . ARG A 1 297 ? 21.804 5.932 -3.288 1.00 94.06 297 ARG A O 1
ATOM 2333 N N . ASP A 1 298 ? 23.707 4.741 -3.052 1.00 92.69 298 ASP A N 1
ATOM 2334 C CA . ASP A 1 298 ? 23.867 4.792 -1.600 1.00 92.69 298 ASP A CA 1
ATOM 2335 C C . ASP A 1 298 ? 22.675 4.197 -0.822 1.00 92.69 298 ASP A C 1
ATOM 2337 O O . ASP A 1 298 ? 22.481 4.477 0.362 1.00 92.69 298 ASP A O 1
ATOM 2341 N N . SER A 1 299 ? 21.869 3.356 -1.480 1.00 92.25 299 SER A N 1
ATOM 2342 C CA . SER A 1 299 ? 20.688 2.722 -0.891 1.00 92.25 299 SER A CA 1
ATOM 2343 C C . SER A 1 299 ? 20.965 1.307 -0.378 1.00 92.25 299 SER A C 1
ATOM 2345 O O . SER A 1 299 ? 21.947 0.653 -0.749 1.00 92.25 299 SER A O 1
ATOM 2347 N N . ASP A 1 300 ? 20.052 0.783 0.445 1.00 91.50 300 ASP A N 1
ATOM 2348 C CA . ASP A 1 300 ? 20.104 -0.617 0.874 1.00 91.50 300 ASP A CA 1
ATOM 2349 C C . ASP A 1 300 ? 20.024 -1.575 -0.319 1.00 91.50 300 ASP A C 1
ATOM 2351 O O . ASP A 1 300 ? 20.674 -2.622 -0.310 1.00 91.50 300 ASP A O 1
ATOM 2355 N N . ALA A 1 301 ? 19.257 -1.227 -1.355 1.00 92.25 301 ALA A N 1
ATOM 2356 C CA . ALA A 1 301 ? 19.166 -2.030 -2.565 1.00 92.25 301 ALA A CA 1
ATOM 2357 C C . ALA A 1 301 ? 20.513 -2.143 -3.299 1.00 92.25 301 ALA A C 1
ATOM 2359 O O . ALA A 1 301 ? 20.849 -3.234 -3.761 1.00 92.25 301 ALA A O 1
ATOM 2360 N N . GLU A 1 302 ? 21.299 -1.063 -3.387 1.00 95.69 302 GLU A N 1
ATOM 2361 C CA . GLU A 1 302 ? 22.631 -1.097 -4.018 1.00 95.69 302 GLU A CA 1
ATOM 2362 C C . GLU A 1 302 ? 23.572 -1.989 -3.215 1.00 95.69 302 GLU A C 1
ATOM 2364 O O . GLU A 1 302 ? 24.113 -2.960 -3.746 1.00 95.69 302 GLU A O 1
ATOM 2369 N N . ARG A 1 303 ? 23.664 -1.738 -1.905 1.00 96.38 303 ARG A N 1
ATOM 2370 C CA . ARG A 1 303 ? 24.501 -2.527 -0.998 1.00 96.38 303 ARG A CA 1
ATOM 2371 C C . ARG A 1 303 ? 24.167 -4.019 -1.058 1.00 96.38 303 ARG A C 1
ATOM 2373 O O . ARG A 1 303 ? 25.064 -4.849 -1.177 1.00 96.38 303 ARG A O 1
ATOM 2380 N N . ILE A 1 304 ? 22.883 -4.378 -1.004 1.00 93.88 304 ILE A N 1
ATOM 2381 C CA . ILE A 1 304 ? 22.448 -5.781 -1.063 1.00 93.88 304 ILE A CA 1
ATOM 2382 C C . ILE A 1 304 ? 22.723 -6.391 -2.443 1.00 93.88 304 ILE A C 1
ATOM 2384 O O . ILE A 1 304 ? 23.080 -7.571 -2.515 1.00 93.88 304 ILE A O 1
ATOM 2388 N N . ALA A 1 305 ? 22.545 -5.635 -3.532 1.00 92.31 305 ALA A N 1
ATOM 2389 C CA . ALA A 1 305 ? 22.850 -6.114 -4.877 1.00 92.31 305 ALA A CA 1
ATOM 2390 C C . ALA A 1 305 ? 24.343 -6.442 -5.023 1.00 92.31 305 ALA A C 1
ATOM 2392 O O . ALA A 1 305 ? 24.671 -7.527 -5.508 1.00 92.31 305 ALA A O 1
ATOM 2393 N N . ASP A 1 306 ? 25.220 -5.574 -4.518 1.00 93.00 306 ASP A N 1
ATOM 2394 C CA . ASP A 1 306 ? 26.670 -5.774 -4.516 1.00 93.00 306 ASP A CA 1
ATOM 2395 C C . ASP A 1 306 ? 27.077 -6.979 -3.657 1.00 93.00 306 ASP A C 1
ATOM 2397 O O . ASP A 1 306 ? 27.742 -7.900 -4.143 1.00 93.00 306 ASP A O 1
ATOM 2401 N N . GLU A 1 307 ? 26.612 -7.034 -2.402 1.00 94.62 307 GLU A N 1
ATOM 2402 C CA . GLU A 1 307 ? 26.891 -8.134 -1.465 1.00 94.62 307 GLU A CA 1
ATOM 2403 C C . GLU A 1 307 ? 26.458 -9.500 -2.028 1.00 94.62 307 GLU A C 1
ATOM 2405 O O . GLU A 1 307 ? 27.124 -10.515 -1.806 1.00 94.62 307 GLU A O 1
ATOM 2410 N N . LYS A 1 308 ? 25.345 -9.539 -2.773 1.00 91.62 308 LYS A N 1
ATOM 2411 C CA . LYS A 1 308 ? 24.777 -10.767 -3.355 1.00 91.62 308 LYS A CA 1
ATOM 2412 C C . LYS A 1 308 ? 25.175 -11.007 -4.811 1.00 91.62 308 LYS A C 1
ATOM 2414 O O . LYS A 1 308 ? 24.697 -11.978 -5.400 1.00 91.62 308 LYS A O 1
ATOM 2419 N N . SER A 1 309 ? 26.036 -10.167 -5.391 1.00 90.12 309 SER A N 1
ATOM 2420 C CA . SER A 1 309 ? 26.457 -10.255 -6.799 1.00 90.12 309 SER A CA 1
ATOM 2421 C C . SER A 1 309 ? 25.277 -10.310 -7.783 1.00 90.12 309 SER A C 1
ATOM 2423 O O . SER A 1 309 ? 25.288 -11.063 -8.761 1.00 90.12 309 SER A O 1
ATOM 2425 N N . ILE A 1 310 ? 24.229 -9.534 -7.505 1.00 88.81 310 ILE A N 1
ATOM 2426 C CA . ILE A 1 310 ? 23.067 -9.389 -8.382 1.00 88.81 310 ILE A CA 1
ATOM 2427 C C . ILE A 1 310 ? 23.453 -8.425 -9.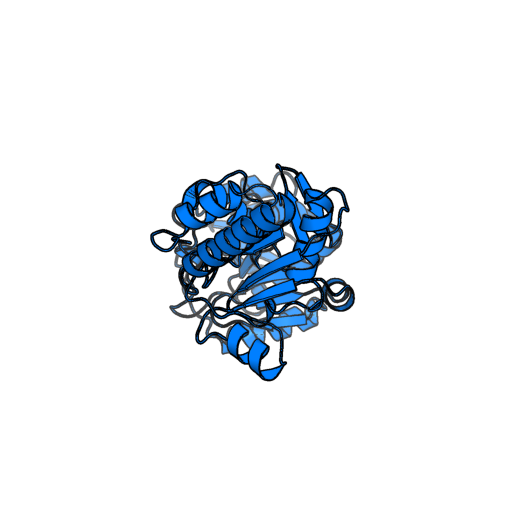509 1.00 88.81 310 ILE A C 1
ATOM 2429 O O . ILE A 1 310 ? 23.895 -7.320 -9.209 1.00 88.81 310 ILE A O 1
ATOM 2433 N N . PRO A 1 311 ? 23.277 -8.790 -10.794 1.00 86.31 311 PRO A N 1
ATOM 2434 C CA . PRO A 1 311 ? 23.520 -7.873 -11.901 1.00 86.31 311 PRO A CA 1
ATOM 2435 C C . PRO A 1 311 ? 22.673 -6.606 -11.762 1.00 86.31 311 PRO A C 1
ATOM 2437 O O . PRO A 1 311 ? 21.440 -6.656 -11.843 1.00 86.31 311 PRO A O 1
ATOM 2440 N N . SER A 1 312 ? 23.345 -5.479 -11.554 1.00 90.38 312 SER A N 1
ATOM 2441 C CA . SER A 1 312 ? 22.708 -4.199 -11.282 1.00 90.38 312 SER A CA 1
ATOM 2442 C C . SER A 1 312 ? 23.429 -3.039 -11.968 1.00 90.38 312 SER A C 1
ATOM 2444 O O . SER A 1 312 ? 24.611 -3.124 -12.309 1.00 90.38 312 SER A O 1
ATOM 2446 N N . VAL A 1 313 ? 22.695 -1.949 -12.197 1.00 91.06 313 VAL A N 1
ATOM 2447 C CA . VAL A 1 313 ? 23.247 -0.670 -12.661 1.00 91.06 313 VAL A CA 1
ATOM 2448 C C . VAL A 1 313 ? 22.711 0.440 -11.753 1.00 91.06 313 VAL A C 1
ATOM 2450 O O . VAL A 1 313 ? 21.531 0.770 -11.870 1.00 91.06 313 VAL A O 1
ATOM 2453 N N . PRO A 1 314 ? 23.530 1.007 -10.849 1.00 92.81 314 PRO A N 1
ATOM 2454 C CA . PRO A 1 314 ? 23.070 2.041 -9.926 1.00 92.81 314 PRO A CA 1
ATOM 2455 C C . PRO A 1 314 ? 22.627 3.326 -10.632 1.00 92.81 314 PRO A C 1
ATOM 2457 O O . PRO A 1 314 ? 23.295 3.801 -11.559 1.00 92.81 314 PRO A O 1
ATOM 2460 N N . VAL A 1 315 ? 21.532 3.918 -10.160 1.00 93.25 315 VAL A N 1
ATOM 2461 C CA . VAL A 1 315 ? 20.926 5.149 -10.699 1.00 93.25 315 VAL A CA 1
ATOM 2462 C C . VAL A 1 315 ? 20.682 6.167 -9.586 1.00 93.25 315 VAL A C 1
ATOM 2464 O O . VAL A 1 315 ? 20.541 5.785 -8.430 1.00 93.25 315 VAL A O 1
ATOM 2467 N N . ASN A 1 316 ? 20.653 7.467 -9.892 1.00 91.38 316 ASN A N 1
ATOM 2468 C CA . ASN A 1 316 ? 20.329 8.467 -8.863 1.00 91.38 316 ASN A CA 1
ATOM 2469 C C . ASN A 1 316 ? 18.824 8.550 -8.594 1.00 91.38 316 ASN A C 1
ATOM 2471 O O . ASN A 1 316 ? 18.409 8.749 -7.460 1.00 91.38 316 ASN A O 1
ATOM 2475 N N . ASP A 1 317 ? 18.018 8.413 -9.646 1.00 89.94 317 ASP A N 1
ATOM 2476 C CA . ASP A 1 317 ? 16.560 8.463 -9.599 1.00 89.94 317 ASP A CA 1
ATOM 2477 C C . ASP A 1 317 ? 15.965 7.881 -10.896 1.00 89.94 317 ASP A C 1
ATOM 2479 O O . ASP A 1 317 ? 16.676 7.355 -11.762 1.00 89.94 317 ASP A O 1
ATOM 2483 N N . VAL A 1 318 ? 14.641 7.979 -11.044 1.00 90.88 318 VAL A N 1
ATOM 2484 C CA . VAL A 1 318 ? 13.909 7.442 -12.198 1.00 90.88 318 VAL A CA 1
ATOM 2485 C C . VAL A 1 318 ? 14.354 8.022 -13.549 1.00 90.88 318 VAL A C 1
ATOM 2487 O O . VAL A 1 318 ? 14.197 7.352 -14.570 1.00 90.88 318 VAL A O 1
ATOM 2490 N N . ARG A 1 319 ? 14.927 9.232 -13.598 1.00 92.06 319 ARG A N 1
ATOM 2491 C CA . ARG A 1 319 ? 15.324 9.900 -14.851 1.00 92.06 319 ARG A CA 1
ATOM 2492 C C . ARG A 1 319 ? 16.514 9.203 -15.493 1.00 92.06 319 ARG A C 1
ATOM 2494 O O . ARG A 1 319 ? 16.470 8.887 -16.683 1.00 92.06 319 ARG A O 1
ATOM 2501 N N . ASP A 1 320 ? 17.539 8.913 -14.694 1.00 86.81 320 ASP A N 1
ATOM 2502 C CA . ASP A 1 320 ? 18.745 8.205 -15.135 1.00 86.81 320 ASP A CA 1
ATOM 2503 C C . ASP A 1 320 ? 18.389 6.829 -15.702 1.00 86.81 320 ASP A C 1
ATOM 2505 O O . ASP A 1 320 ? 18.812 6.457 -16.800 1.00 86.81 320 ASP A O 1
ATOM 2509 N N . PHE A 1 321 ? 17.544 6.10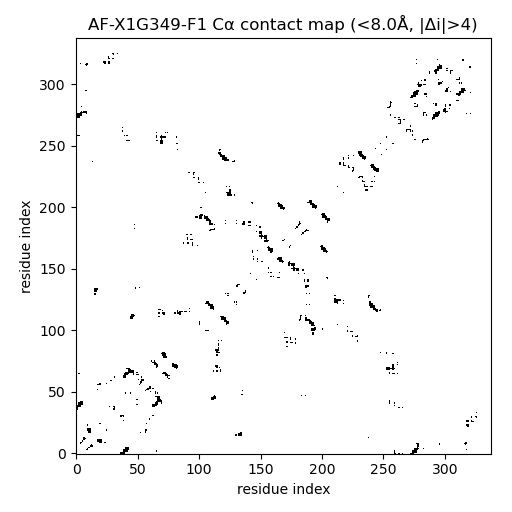0 -14.971 1.00 89.88 321 PHE A N 1
ATOM 2510 C CA . PHE A 1 321 ? 17.032 4.809 -15.404 1.00 89.88 321 PHE A CA 1
ATOM 2511 C C . PHE A 1 321 ? 16.246 4.916 -16.719 1.00 89.88 321 PHE A C 1
ATOM 2513 O O . PHE A 1 321 ? 16.495 4.149 -17.651 1.00 89.88 321 PHE A O 1
ATOM 2520 N N . ALA A 1 322 ? 15.307 5.861 -16.806 1.00 88.31 322 ALA A N 1
ATOM 2521 C CA . ALA A 1 322 ? 14.436 6.004 -17.965 1.00 88.31 322 ALA A CA 1
ATOM 2522 C C . ALA A 1 322 ? 15.226 6.262 -19.248 1.00 88.31 322 ALA A C 1
ATOM 2524 O O . ALA A 1 322 ? 14.960 5.640 -20.279 1.00 88.31 322 ALA A O 1
ATOM 2525 N N . LEU A 1 323 ? 16.228 7.139 -19.171 1.00 82.94 323 LEU A N 1
ATOM 2526 C CA . LEU A 1 323 ? 17.125 7.431 -20.284 1.00 82.94 323 LEU A CA 1
ATOM 2527 C C . LEU A 1 323 ? 17.950 6.200 -20.675 1.00 82.94 323 LEU A C 1
ATOM 2529 O O . LEU A 1 323 ? 18.013 5.859 -21.857 1.00 82.94 323 LEU A O 1
ATOM 2533 N N . ALA A 1 324 ? 18.539 5.508 -19.696 1.00 83.06 324 ALA A N 1
ATOM 2534 C CA . ALA A 1 324 ? 19.357 4.326 -19.945 1.00 83.06 324 ALA A CA 1
ATOM 2535 C C . ALA A 1 324 ? 18.554 3.193 -20.604 1.00 83.06 324 ALA A C 1
ATOM 2537 O O . ALA A 1 324 ? 19.008 2.594 -21.582 1.00 83.06 324 ALA A O 1
ATOM 2538 N N . LEU A 1 325 ? 17.347 2.914 -20.104 1.00 88.12 325 LEU A N 1
ATOM 2539 C CA . LEU A 1 325 ? 16.514 1.840 -20.633 1.00 88.12 325 LEU A CA 1
ATOM 2540 C C . LEU A 1 325 ? 15.951 2.177 -22.019 1.00 88.12 325 LEU A C 1
ATOM 2542 O O . LEU A 1 325 ? 15.977 1.317 -22.902 1.00 88.12 325 LEU A O 1
ATOM 2546 N N . ALA A 1 326 ? 15.480 3.410 -22.231 1.00 84.56 326 ALA A N 1
ATOM 2547 C CA . ALA A 1 326 ? 14.986 3.843 -23.536 1.00 84.56 326 ALA A CA 1
ATOM 2548 C C . ALA A 1 326 ? 16.086 3.745 -24.607 1.00 84.56 326 ALA A C 1
ATOM 2550 O O . ALA A 1 326 ? 15.854 3.211 -25.694 1.00 84.56 326 ALA A O 1
ATOM 2551 N N . GLU A 1 327 ? 17.308 4.179 -24.285 1.00 81.56 327 GLU A N 1
ATOM 2552 C CA . GLU A 1 327 ? 18.444 4.100 -25.204 1.00 81.56 327 GLU A CA 1
ATOM 2553 C C . GLU A 1 327 ? 18.858 2.649 -25.489 1.00 81.56 327 GLU A C 1
ATOM 2555 O O . GLU A 1 327 ? 19.054 2.274 -26.648 1.00 81.56 327 GLU A O 1
ATOM 2560 N N . ALA A 1 328 ? 18.913 1.794 -24.462 1.00 83.81 328 ALA A N 1
ATOM 2561 C CA . ALA A 1 328 ? 19.190 0.370 -24.640 1.00 83.81 328 ALA A CA 1
ATOM 2562 C C . ALA A 1 328 ? 18.149 -0.302 -25.554 1.00 83.81 328 ALA A C 1
ATOM 2564 O O . ALA A 1 328 ? 18.504 -1.075 -26.453 1.00 83.81 328 ALA A O 1
ATOM 2565 N N . HIS A 1 329 ? 16.867 0.029 -25.376 1.00 84.75 329 HIS A N 1
ATOM 2566 C CA . HIS A 1 329 ? 15.791 -0.494 -26.210 1.00 84.75 329 HIS A CA 1
ATOM 2567 C C . HIS A 1 329 ? 15.885 0.016 -27.656 1.00 84.75 329 HIS A C 1
ATOM 2569 O O . HIS A 1 329 ? 15.713 -0.765 -28.598 1.00 84.75 329 HIS A O 1
ATOM 2575 N N . ARG A 1 330 ? 16.213 1.300 -27.853 1.00 83.75 330 ARG A N 1
ATOM 2576 C CA . ARG A 1 330 ? 16.424 1.906 -29.176 1.00 83.75 330 ARG A CA 1
ATOM 2577 C C . ARG A 1 330 ? 17.557 1.216 -29.933 1.00 83.75 330 ARG A C 1
ATOM 2579 O O . ARG A 1 330 ? 17.377 0.837 -31.091 1.00 83.75 330 ARG A O 1
ATOM 2586 N N . ILE A 1 331 ? 18.705 1.009 -29.282 1.00 83.62 331 ILE A N 1
ATOM 2587 C CA . ILE A 1 331 ? 19.861 0.313 -29.869 1.00 83.62 331 ILE A CA 1
ATOM 2588 C C . ILE A 1 331 ? 19.477 -1.117 -30.261 1.00 83.62 331 ILE A C 1
ATOM 2590 O O . ILE A 1 331 ? 19.779 -1.558 -31.372 1.00 83.62 331 ILE A O 1
ATOM 2594 N N . LYS A 1 332 ? 18.768 -1.843 -29.387 1.00 83.44 332 LYS A N 1
ATOM 2595 C CA . LYS A 1 332 ? 18.351 -3.219 -29.675 1.00 83.44 332 LYS A CA 1
ATOM 2596 C C . LYS A 1 332 ? 17.362 -3.300 -30.841 1.00 83.44 332 LYS A C 1
ATOM 2598 O O . LYS A 1 332 ? 17.483 -4.195 -31.676 1.00 83.44 332 LYS A O 1
ATOM 2603 N N . ALA A 1 333 ? 16.419 -2.363 -30.927 1.00 81.06 333 ALA A N 1
ATOM 2604 C CA . ALA A 1 333 ? 15.480 -2.280 -32.042 1.00 81.06 333 ALA A CA 1
ATOM 2605 C C . ALA A 1 333 ? 16.205 -2.038 -33.377 1.00 81.06 333 ALA A C 1
ATOM 2607 O O . ALA A 1 333 ? 15.903 -2.706 -34.362 1.00 81.06 333 ALA A O 1
ATOM 2608 N N . GLN A 1 334 ? 17.214 -1.158 -33.394 1.00 80.25 334 GLN A N 1
ATOM 2609 C CA . GLN A 1 334 ? 18.047 -0.921 -34.579 1.00 80.25 334 GLN A CA 1
ATOM 2610 C C . GLN A 1 334 ? 18.836 -2.163 -35.000 1.00 80.25 334 GLN A C 1
ATOM 2612 O O . GLN A 1 334 ? 18.895 -2.469 -36.185 1.00 80.25 334 GLN A O 1
ATOM 2617 N N . GLN A 1 335 ? 19.404 -2.905 -34.045 1.00 81.31 335 GLN A N 1
ATOM 2618 C CA . GLN A 1 335 ? 20.126 -4.148 -34.334 1.00 81.31 335 GLN A CA 1
ATOM 2619 C C . GLN A 1 335 ? 19.228 -5.236 -34.928 1.00 81.31 335 GLN A C 1
ATOM 2621 O O . GLN A 1 335 ? 19.690 -6.005 -35.757 1.00 81.31 335 GLN A O 1
ATOM 2626 N N . ASN A 1 336 ? 17.967 -5.317 -34.499 1.00 77.62 336 ASN A N 1
ATOM 2627 C CA . ASN A 1 336 ? 17.022 -6.311 -35.009 1.00 77.62 336 ASN A CA 1
ATOM 2628 C C . ASN A 1 336 ? 16.428 -5.933 -36.382 1.00 77.62 336 ASN A C 1
ATOM 2630 O O . ASN A 1 336 ? 15.782 -6.771 -37.007 1.00 77.62 336 ASN A O 1
ATOM 2634 N N . ALA A 1 337 ? 16.586 -4.678 -36.816 1.00 70.62 337 ALA A N 1
ATOM 2635 C CA . ALA A 1 337 ? 16.118 -4.180 -38.111 1.00 70.62 337 ALA A CA 1
ATOM 2636 C C . ALA A 1 337 ? 17.171 -4.300 -39.235 1.00 70.62 337 ALA A C 1
ATOM 2638 O O . ALA A 1 337 ? 16.843 -4.030 -40.392 1.00 70.62 337 ALA A O 1
ATOM 2639 N N . LEU A 1 338 ? 18.411 -4.668 -38.889 1.00 56.31 338 LEU A N 1
ATOM 2640 C CA . LEU A 1 338 ? 19.531 -4.937 -39.802 1.00 56.31 338 LEU A CA 1
ATOM 2641 C C . LEU A 1 338 ? 19.644 -6.434 -40.107 1.00 56.31 338 LEU A C 1
ATOM 2643 O O . LEU A 1 338 ? 20.037 -6.755 -41.249 1.00 56.31 338 LEU A O 1
#